Protein AF-A0A2T4G1T4-F1 (afdb_monomer)

Nearest PDB structures (foldseek):
  8x61-assembly1_C  TM=3.024E-01  e=7.474E-01  Escherichia coli K-12
  8xvy-assembly1_A  TM=1.938E-01  e=2.629E+00  Arabidopsis thaliana

Foldseek 3Di:
DDPVVVVVVVVVVVVVVVVVLLVVCCVVCVQLSCCLVCLQVVLVVLLVCLVPDDQDQPFDDDPDPPDDPDDFFRDGPSLVSNLVSQLSNQLSVQLVVLQSVCVPPVVVSLVSSLVSLLVSLLVSLVSVVVDDDGPLALVVLQVSSVVSLVVSLVSNCSNPVVVVLVVLLCVLVVDDDDDDPCSVVVSVVVSVVSSVVSSVSSSVSNQVSCVVPHDPSNHHDDPDPPDD

Secondary structure (DSSP, 8-state):
--HHHHHHHHHHHHHHHHHHHHHHHHHH-HHHHHHHHHHHHHHHHHHHHHHHS-----EE-----TT--S----EEHHHHHHHHHHHHHHHHHHHHHHHHHHTT-HHHHHHHHHHHHHHHHHHHHHHHHHSSS----HHHHHHHHHHHHHHHHHHHIIIIIHHHHHHHHHHHH-------TTHHHHHHHHHHHHHHHHHHHHHHHHHHHHHHHS-GGGS---------

Sequence (228 aa):
MSDAEKSKTQHAGLLQQWKIYSVDEFKRAPIATTAILVGAIGSVLMFIFAGTQPHSESKITSPILNGSANGVGVIEVKNILMVISFFLFSSFLGAGIVRLIAKKYENASIVLSILIASFTNFLTIFFVFLAPPRAVSEQLFHAAHNNVFYTSMLVYLTVCGSAVFKDIGRTMLSEPEDKSSGGGMAFLLVAGLLIAIWGWAVFAAQKRLTETFLPDIAHYIEQAPIKK

Organism: NCBI:txid1869229

Solvent-accessible surface area (backbone atoms only — not comparable to full-atom values): 12613 Å² total; per-residue (Å²): 137,58,74,70,59,56,50,53,54,51,52,52,51,48,54,52,48,53,51,53,56,50,54,55,41,40,74,76,39,44,68,36,48,49,48,32,52,50,40,30,52,52,16,50,52,42,30,50,49,30,69,68,52,69,96,65,87,60,60,55,79,72,83,79,70,90,84,72,95,65,72,76,39,64,36,44,56,49,49,55,43,32,48,54,15,49,41,45,23,49,48,29,50,43,42,48,54,32,52,62,43,32,78,81,35,56,75,61,22,57,58,46,42,37,54,45,51,16,49,46,44,38,50,40,53,49,47,71,69,65,59,70,51,64,56,87,42,52,68,56,35,38,51,48,54,51,51,46,51,56,51,49,51,51,53,40,42,63,52,48,36,61,59,57,51,51,53,53,49,50,66,66,68,66,66,80,85,76,92,66,94,50,59,66,56,53,49,51,51,53,54,51,50,53,50,50,53,50,49,50,53,22,49,55,50,24,49,51,51,30,60,74,76,45,62,77,65,58,31,81,69,82,78,73,79,78,82,123

Mean predicted aligned error: 12.8 Å

pLDDT: mean 72.88, std 14.67, range [36.25, 93.19]

Radius of gyration: 22.08 Å; Cα contacts (8 Å, |Δi|>4): 179; chains: 1; bounding box: 52×68×61 Å

Structure (mmCIF, N/CA/C/O backbone):
data_AF-A0A2T4G1T4-F1
#
_entry.id   AF-A0A2T4G1T4-F1
#
loop_
_atom_site.group_PDB
_atom_site.id
_atom_site.type_symbol
_atom_site.label_atom_id
_atom_site.label_alt_id
_atom_site.label_comp_id
_atom_site.label_asym_id
_atom_site.label_entity_id
_atom_site.label_seq_id
_atom_site.pdbx_PDB_ins_code
_atom_site.Cartn_x
_atom_site.Cartn_y
_atom_site.Cartn_z
_atom_site.occupancy
_atom_site.B_iso_or_equiv
_atom_site.auth_seq_id
_atom_site.auth_comp_id
_atom_site.auth_asym_id
_atom_site.auth_atom_id
_atom_site.pdbx_PDB_model_num
ATOM 1 N N . MET A 1 1 ? -29.185 37.319 1.189 1.00 54.38 1 MET A N 1
ATOM 2 C CA . MET A 1 1 ? -27.935 36.556 1.397 1.00 54.38 1 MET A CA 1
ATOM 3 C C . MET A 1 1 ? -27.669 35.763 0.138 1.00 54.38 1 MET A C 1
ATOM 5 O O . MET A 1 1 ? -28.512 34.949 -0.219 1.00 54.38 1 MET A O 1
ATOM 9 N N . SER A 1 2 ? -26.592 36.083 -0.579 1.00 58.06 2 SER A N 1
ATOM 10 C CA . SER A 1 2 ? -26.282 35.452 -1.867 1.00 58.06 2 SER A CA 1
ATOM 11 C C . SER A 1 2 ? -25.555 34.120 -1.657 1.00 58.06 2 SER A C 1
ATOM 13 O O . SER A 1 2 ? -24.894 33.919 -0.634 1.00 58.06 2 SER A O 1
ATOM 15 N N . ASP A 1 3 ? -25.657 33.205 -2.619 1.00 57.59 3 ASP A N 1
ATOM 16 C CA . ASP A 1 3 ? -25.044 31.870 -2.553 1.00 57.59 3 ASP A CA 1
ATOM 17 C C . ASP A 1 3 ? -23.515 31.899 -2.347 1.00 57.59 3 ASP A C 1
ATOM 19 O O . ASP A 1 3 ? -22.933 30.962 -1.793 1.00 57.59 3 ASP A O 1
ATOM 23 N N . ALA A 1 4 ? -22.856 33.013 -2.683 1.00 57.44 4 ALA A N 1
ATOM 24 C CA . ALA A 1 4 ? -21.428 33.222 -2.437 1.00 57.44 4 ALA A CA 1
ATOM 25 C C . ALA A 1 4 ? -21.081 33.352 -0.938 1.00 57.44 4 ALA A C 1
ATOM 27 O O . ALA A 1 4 ? -19.983 32.987 -0.511 1.00 57.44 4 ALA A O 1
ATOM 28 N N . GLU A 1 5 ? -22.013 33.844 -0.123 1.00 51.31 5 GLU A N 1
ATOM 29 C CA . GLU A 1 5 ? -21.819 34.076 1.311 1.00 51.31 5 GLU A CA 1
ATOM 30 C C . GLU A 1 5 ? -22.036 32.789 2.128 1.00 51.31 5 GLU A C 1
ATOM 32 O O . GLU A 1 5 ? -21.292 32.514 3.075 1.00 51.31 5 GLU A O 1
ATOM 37 N N . LYS A 1 6 ? -22.972 31.933 1.684 1.00 55.22 6 LYS A N 1
ATOM 38 C CA . LYS A 1 6 ? -23.144 30.555 2.185 1.00 55.22 6 LYS A CA 1
ATOM 39 C C . LYS A 1 6 ? -21.952 29.662 1.836 1.00 55.22 6 LYS A C 1
ATOM 41 O O . LYS A 1 6 ? -21.476 28.925 2.692 1.00 55.22 6 LYS A O 1
ATOM 46 N N . SER A 1 7 ? -21.422 29.766 0.615 1.00 56.56 7 SER A N 1
ATOM 47 C CA . SER A 1 7 ? -20.243 28.999 0.188 1.00 56.56 7 SER A CA 1
ATOM 48 C C . SER A 1 7 ? -19.004 29.312 1.040 1.00 56.56 7 SER A C 1
ATOM 50 O O . SER A 1 7 ? -18.349 28.399 1.542 1.00 56.56 7 SER A O 1
ATOM 52 N N . LYS A 1 8 ? -18.721 30.597 1.308 1.00 58.16 8 LYS A N 1
ATOM 53 C CA . LYS A 1 8 ? -17.582 31.006 2.155 1.00 58.16 8 LYS A CA 1
ATOM 54 C C . LYS A 1 8 ? -17.701 30.529 3.604 1.00 58.16 8 LYS A C 1
ATOM 56 O O . LYS A 1 8 ? -16.711 30.069 4.172 1.00 58.16 8 LYS A O 1
ATOM 61 N N . THR A 1 9 ? -18.890 30.610 4.198 1.00 59.91 9 THR A N 1
ATOM 62 C CA . THR A 1 9 ? -19.125 30.138 5.575 1.00 59.91 9 THR A CA 1
ATOM 63 C C . THR A 1 9 ? -19.060 28.613 5.680 1.00 59.91 9 THR A C 1
ATOM 65 O O . THR A 1 9 ? -18.502 28.089 6.643 1.00 59.91 9 THR A O 1
ATOM 68 N N . GLN A 1 10 ? -19.518 27.889 4.657 1.00 58.97 10 GLN A N 1
ATOM 69 C CA . GLN A 1 10 ? -19.425 26.430 4.588 1.00 58.97 10 GLN A CA 1
ATOM 70 C C . GLN A 1 10 ? -17.976 25.944 4.387 1.00 58.97 10 GLN A C 1
ATOM 72 O O . GLN A 1 10 ? -17.550 24.989 5.039 1.00 58.97 10 GLN A O 1
ATOM 77 N N . HIS A 1 11 ? -17.180 26.638 3.565 1.00 58.56 11 HIS A N 1
ATOM 78 C CA . HIS A 1 11 ? -15.753 26.344 3.380 1.00 58.56 11 HIS A CA 1
ATOM 79 C C . HIS A 1 11 ? -14.927 26.606 4.647 1.00 58.56 11 HIS A C 1
ATOM 81 O O . HIS A 1 11 ? -14.058 25.805 4.997 1.00 58.56 11 HIS A O 1
ATOM 87 N N . ALA A 1 12 ? -15.209 27.705 5.354 1.00 62.09 12 ALA A N 1
ATOM 88 C CA . ALA A 1 12 ? -14.559 28.022 6.623 1.00 62.09 12 ALA A CA 1
ATOM 89 C C . ALA A 1 12 ? -14.901 26.985 7.707 1.00 62.09 12 ALA A C 1
ATOM 91 O O . ALA A 1 12 ? -14.003 26.518 8.409 1.00 62.09 12 ALA A O 1
ATOM 92 N N . GLY A 1 13 ? -16.167 26.554 7.783 1.00 64.38 13 GLY A N 1
ATOM 93 C CA . GLY A 1 13 ? -16.609 25.497 8.696 1.00 64.38 13 GLY A CA 1
ATOM 94 C C . GLY A 1 13 ? -15.938 24.149 8.421 1.00 64.38 13 GLY A C 1
ATOM 95 O O . GLY A 1 13 ? -15.503 23.481 9.358 1.00 64.38 13 GLY A O 1
ATOM 96 N N . LEU A 1 14 ? -15.767 23.784 7.144 1.00 61.88 14 LEU A N 1
ATOM 97 C CA . LEU A 1 14 ? -15.021 22.587 6.751 1.00 61.88 14 LEU A CA 1
ATOM 98 C C . LEU A 1 14 ? -13.559 22.677 7.192 1.00 61.88 14 LEU A C 1
ATOM 100 O O . LEU A 1 14 ? -13.084 21.782 7.883 1.00 61.88 14 LEU A O 1
ATOM 104 N N . LEU A 1 15 ? -12.848 23.760 6.870 1.00 65.81 15 LEU A N 1
ATOM 105 C CA . LEU A 1 15 ? -11.440 23.913 7.260 1.00 65.81 15 LEU A CA 1
ATOM 106 C C . LEU A 1 15 ? -11.244 23.848 8.779 1.00 65.81 15 LEU A C 1
ATOM 108 O O . LEU A 1 15 ? -10.281 23.248 9.260 1.00 65.81 15 LEU A O 1
ATOM 112 N N . GLN A 1 16 ? -12.173 24.422 9.540 1.00 62.34 16 GLN A N 1
ATOM 113 C CA . GLN A 1 16 ? -12.133 24.388 10.995 1.00 62.34 16 GLN A CA 1
ATOM 114 C C . GLN A 1 16 ? -12.406 22.975 11.535 1.00 62.34 16 GLN A C 1
ATOM 116 O O . GLN A 1 16 ? -11.680 22.521 12.420 1.00 62.34 16 GLN A O 1
ATOM 121 N N . GLN A 1 17 ? -13.355 22.236 10.945 1.00 64.94 17 GLN A N 1
ATOM 122 C CA . GLN A 1 17 ? -13.566 20.813 11.230 1.00 64.94 17 GLN A CA 1
ATOM 123 C C . GLN A 1 17 ? -12.304 19.995 10.943 1.00 64.94 17 GLN A C 1
ATOM 125 O O . GLN A 1 17 ? -11.826 19.286 11.824 1.00 64.94 17 GLN A O 1
ATOM 130 N N . TRP A 1 18 ? -11.719 20.131 9.751 1.00 65.75 18 TRP A N 1
ATOM 131 C CA . TRP A 1 18 ? -10.497 19.426 9.356 1.00 65.75 18 TRP A CA 1
ATOM 132 C C . TRP A 1 18 ? -9.336 19.705 10.315 1.00 65.75 18 TRP A C 1
ATOM 134 O O . TRP A 1 18 ? -8.608 18.782 10.692 1.00 65.75 18 TRP A O 1
ATOM 144 N N . LYS A 1 19 ? -9.190 20.954 10.772 1.00 62.53 19 LYS A N 1
ATOM 145 C CA . LYS A 1 19 ? -8.156 21.338 11.738 1.00 62.53 19 LYS A CA 1
ATOM 146 C C . LYS A 1 19 ? -8.368 20.667 13.097 1.00 62.53 19 LYS A C 1
ATOM 148 O O . LYS A 1 19 ? -7.416 20.117 13.645 1.00 62.53 19 LYS A O 1
ATOM 153 N N . ILE A 1 20 ? -9.599 20.662 13.614 1.00 63.00 20 ILE A N 1
ATOM 154 C CA . ILE A 1 20 ? -9.938 20.008 14.890 1.00 63.00 20 ILE A CA 1
ATOM 155 C C . ILE A 1 20 ? -9.689 18.495 14.793 1.00 63.00 20 ILE A C 1
ATOM 157 O O . ILE A 1 20 ? -8.991 17.931 15.634 1.00 63.00 20 ILE A O 1
ATOM 161 N N . TYR A 1 21 ? -10.142 17.856 13.710 1.00 61.34 21 TYR A N 1
ATOM 162 C CA . TYR A 1 21 ? -9.925 16.425 13.477 1.00 61.34 21 TYR A CA 1
ATOM 163 C C . TYR A 1 21 ? -8.447 16.040 13.363 1.00 61.34 21 TYR A C 1
ATOM 165 O O . TYR A 1 21 ? -8.067 14.962 13.823 1.00 61.34 21 TYR A O 1
ATOM 173 N N . SER A 1 22 ? -7.617 16.899 12.765 1.00 61.03 22 SER A N 1
ATOM 174 C CA . SER A 1 22 ? -6.178 16.649 12.608 1.00 61.03 22 SER A CA 1
ATOM 175 C C . SER A 1 22 ? -5.432 16.754 13.940 1.00 61.03 22 SER A C 1
ATOM 177 O O . SER A 1 22 ? -4.554 15.943 14.226 1.00 61.03 22 SER A O 1
ATOM 179 N N . VAL A 1 23 ? -5.801 17.724 14.783 1.00 65.88 23 VAL A N 1
ATOM 180 C CA . VAL A 1 23 ? -5.195 17.908 16.112 1.00 65.88 23 VAL A CA 1
ATOM 181 C C . VAL A 1 23 ? -5.574 16.764 17.054 1.00 65.88 23 VAL A C 1
ATOM 183 O O . VAL A 1 23 ? -4.713 16.255 17.775 1.00 65.88 23 VAL A O 1
ATOM 186 N N . ASP A 1 24 ? -6.828 16.313 17.022 1.00 64.06 24 ASP A N 1
ATOM 187 C CA . ASP A 1 24 ? -7.263 15.155 17.810 1.00 64.06 24 ASP A CA 1
ATOM 188 C C . ASP A 1 24 ? -6.617 13.850 17.330 1.00 64.06 24 ASP A C 1
ATOM 190 O O . ASP A 1 24 ? -6.311 12.971 18.140 1.00 64.06 24 ASP A O 1
ATOM 194 N N . GLU A 1 25 ? -6.337 13.733 16.028 1.00 59.78 25 GLU A N 1
ATOM 195 C CA . GLU A 1 25 ? -5.622 12.580 15.479 1.00 59.78 25 GLU A CA 1
ATOM 196 C C . GLU A 1 25 ? -4.161 12.537 15.920 1.00 59.78 25 GLU A C 1
ATOM 198 O O . GLU A 1 25 ? -3.684 11.495 16.376 1.00 59.78 25 GLU A O 1
ATOM 203 N N . PHE A 1 26 ? -3.480 13.682 15.888 1.00 63.69 26 PHE A N 1
ATOM 204 C CA . PHE A 1 26 ? -2.106 13.791 16.364 1.00 63.69 26 PHE A CA 1
ATOM 205 C C . PHE A 1 26 ? -1.977 13.407 17.845 1.00 63.69 26 PHE A C 1
ATOM 207 O O . PHE A 1 26 ? -1.015 12.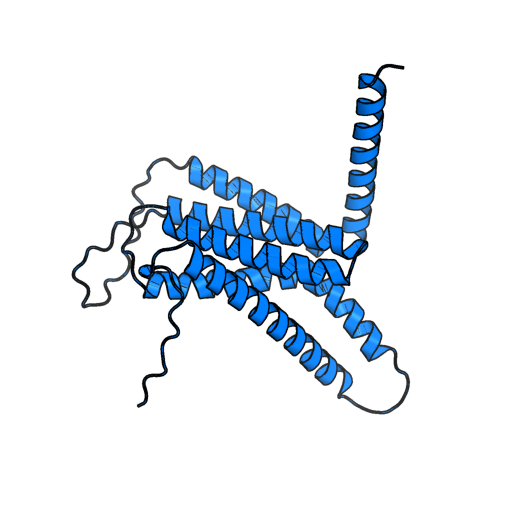751 18.234 1.00 63.69 26 PHE A O 1
ATOM 214 N N . LYS A 1 27 ? -2.967 13.752 18.678 1.00 66.69 27 LYS A N 1
ATOM 215 C CA . LYS A 1 27 ? -2.972 13.387 20.104 1.00 66.69 27 LYS A CA 1
ATOM 216 C C . LYS A 1 27 ? -3.204 11.894 20.346 1.00 66.69 27 LYS A C 1
ATOM 218 O O . LYS A 1 27 ? -2.639 11.341 21.286 1.00 66.69 27 LYS A O 1
ATOM 223 N N . ARG A 1 28 ? -4.040 11.234 19.537 1.00 62.97 28 ARG A N 1
ATOM 224 C CA . ARG A 1 28 ? -4.376 9.807 19.714 1.00 62.97 28 ARG A CA 1
ATOM 225 C C . ARG A 1 28 ? -3.361 8.860 19.087 1.00 62.97 28 ARG A C 1
ATOM 227 O O . ARG A 1 28 ? -3.114 7.791 19.641 1.00 62.97 28 ARG A O 1
ATOM 234 N N . ALA A 1 29 ? -2.814 9.224 17.933 1.00 64.31 29 ALA A N 1
ATOM 235 C CA . ALA A 1 29 ? -1.881 8.397 17.183 1.00 64.31 29 ALA A CA 1
ATOM 236 C C . ALA A 1 29 ? -0.787 9.260 16.544 1.00 64.31 29 ALA A C 1
ATOM 238 O O . ALA A 1 29 ? -0.723 9.391 15.313 1.00 64.31 29 ALA A O 1
ATOM 239 N N . PRO A 1 30 ? 0.094 9.841 17.378 1.00 62.00 30 PRO A N 1
ATOM 240 C CA . PRO A 1 30 ? 1.131 10.754 16.916 1.00 62.00 30 PRO A CA 1
ATOM 241 C C . PRO A 1 30 ? 2.038 10.082 15.890 1.00 62.00 30 PRO A C 1
ATOM 243 O O . PRO A 1 30 ? 2.301 10.673 14.855 1.00 62.00 30 PRO A O 1
ATOM 246 N N . ILE A 1 31 ? 2.420 8.820 16.120 1.00 69.56 31 ILE A N 1
ATOM 247 C CA . ILE A 1 31 ? 3.342 8.064 15.258 1.00 69.56 31 ILE A CA 1
ATOM 248 C C . ILE A 1 31 ? 2.756 7.829 13.861 1.00 69.56 31 ILE A C 1
ATOM 250 O O . ILE A 1 31 ? 3.437 8.040 12.866 1.00 69.56 31 ILE A O 1
ATOM 254 N N . ALA A 1 32 ? 1.491 7.416 13.763 1.00 68.06 32 ALA A N 1
ATOM 255 C CA . ALA A 1 32 ? 0.860 7.183 12.464 1.00 68.06 32 ALA A CA 1
ATOM 256 C C . ALA A 1 32 ? 0.650 8.502 11.705 1.00 68.06 32 ALA A C 1
ATOM 258 O O . ALA A 1 32 ? 0.877 8.570 10.502 1.00 68.06 32 ALA A O 1
ATOM 259 N N . THR A 1 33 ? 0.269 9.565 12.417 1.00 71.00 33 THR A N 1
ATOM 260 C CA . THR A 1 33 ? 0.048 10.893 11.828 1.00 71.00 33 THR A CA 1
ATOM 261 C C . THR A 1 33 ? 1.353 11.508 11.329 1.00 71.00 33 THR A C 1
ATOM 263 O O . THR A 1 33 ? 1.397 12.038 10.220 1.00 71.00 33 THR A O 1
ATOM 266 N N . THR A 1 34 ? 2.436 11.408 12.108 1.00 71.62 34 THR A N 1
ATOM 267 C CA . THR A 1 34 ? 3.763 11.859 11.675 1.00 71.62 34 THR A CA 1
ATOM 268 C C . THR A 1 34 ? 4.310 10.988 10.557 1.00 71.62 34 THR A C 1
ATOM 270 O O . THR A 1 34 ? 4.868 11.542 9.620 1.00 71.62 34 THR A O 1
ATOM 273 N N . ALA A 1 35 ? 4.105 9.668 10.584 1.00 73.50 35 ALA A N 1
ATOM 274 C CA . ALA A 1 35 ? 4.513 8.780 9.496 1.00 73.50 35 ALA A CA 1
ATOM 275 C C . ALA A 1 35 ? 3.797 9.114 8.179 1.00 73.50 35 ALA A C 1
ATOM 277 O O . ALA A 1 35 ? 4.457 9.211 7.150 1.00 73.50 35 ALA A O 1
ATOM 278 N N . ILE A 1 36 ? 2.481 9.370 8.206 1.00 78.06 36 ILE A N 1
ATOM 279 C CA . ILE A 1 36 ? 1.736 9.837 7.025 1.00 78.06 36 ILE A CA 1
ATOM 280 C C . ILE A 1 36 ? 2.289 11.181 6.547 1.00 78.06 36 ILE A C 1
ATOM 282 O O . ILE A 1 36 ? 2.551 11.340 5.361 1.00 78.06 36 ILE A O 1
ATOM 286 N N . LEU A 1 37 ? 2.476 12.147 7.452 1.00 77.81 37 LEU A N 1
ATOM 287 C CA . LEU A 1 37 ? 2.911 13.496 7.088 1.00 77.81 37 LEU A CA 1
ATOM 288 C C . LEU A 1 37 ? 4.335 13.503 6.517 1.00 77.81 37 LEU A C 1
ATOM 290 O O . LEU A 1 37 ? 4.565 14.041 5.438 1.00 77.81 37 LEU A O 1
ATOM 294 N N . VAL A 1 38 ? 5.285 12.886 7.222 1.00 76.94 38 VAL A N 1
ATOM 295 C CA . VAL A 1 38 ? 6.690 12.778 6.806 1.00 76.94 38 VAL A CA 1
ATOM 296 C C . VAL A 1 38 ? 6.807 11.920 5.552 1.00 76.94 38 VAL A C 1
ATOM 298 O O . VAL A 1 38 ? 7.520 12.302 4.629 1.00 76.94 38 VAL A O 1
ATOM 301 N N . GLY A 1 39 ? 6.077 10.805 5.482 1.00 73.44 39 GLY A N 1
ATOM 302 C CA . GLY A 1 39 ? 6.029 9.936 4.311 1.00 73.44 39 GLY A CA 1
ATOM 303 C C . GLY A 1 39 ? 5.489 10.662 3.083 1.00 73.44 39 GLY A C 1
ATOM 304 O O . GLY A 1 39 ? 6.131 10.645 2.037 1.00 73.44 39 GLY A O 1
ATOM 305 N N . ALA A 1 40 ? 4.367 11.373 3.207 1.00 76.00 40 ALA A N 1
ATOM 306 C C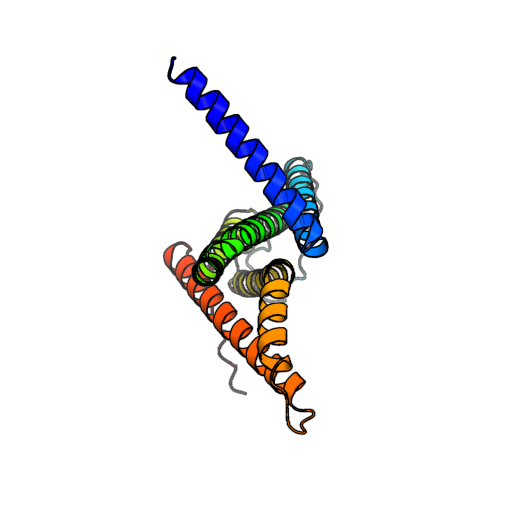A . ALA A 1 40 ? 3.779 12.138 2.111 1.00 76.00 40 ALA A CA 1
ATOM 307 C C . ALA A 1 40 ? 4.687 13.293 1.665 1.00 76.00 40 ALA A C 1
ATOM 309 O O . ALA A 1 40 ? 4.975 13.406 0.476 1.00 76.00 40 ALA A O 1
ATOM 310 N N . ILE A 1 41 ? 5.189 14.114 2.596 1.00 77.00 41 ILE A N 1
ATOM 311 C CA . ILE A 1 41 ? 6.084 15.238 2.274 1.00 77.00 41 ILE A CA 1
ATOM 312 C C . ILE A 1 41 ? 7.387 14.728 1.655 1.00 77.00 41 ILE A C 1
ATOM 314 O O . ILE A 1 41 ? 7.792 15.213 0.602 1.00 77.00 41 ILE A O 1
ATOM 318 N N . GLY A 1 42 ? 8.024 13.730 2.272 1.00 74.56 42 GLY A N 1
ATOM 319 C CA . GLY A 1 42 ? 9.262 13.136 1.772 1.00 74.56 42 GLY A CA 1
ATOM 320 C C . GLY A 1 42 ? 9.089 12.553 0.372 1.00 74.56 42 GLY A C 1
ATOM 321 O O . GLY A 1 42 ? 9.935 12.768 -0.491 1.00 74.56 42 GLY A O 1
ATOM 322 N N . SER A 1 43 ? 7.955 11.903 0.112 1.00 74.50 43 SER A N 1
ATOM 323 C CA . SER A 1 43 ? 7.646 11.345 -1.206 1.00 74.50 43 SER A CA 1
ATOM 324 C C . SER A 1 43 ? 7.372 12.424 -2.254 1.00 74.50 43 SER A C 1
ATOM 326 O O . SER A 1 43 ? 7.822 12.290 -3.385 1.00 74.50 43 SER A O 1
ATOM 328 N N . VAL A 1 44 ? 6.701 13.524 -1.894 1.00 76.12 44 VAL A N 1
ATOM 329 C CA . VAL A 1 44 ? 6.512 14.675 -2.796 1.00 76.12 44 VAL A CA 1
ATOM 330 C C . VAL A 1 44 ? 7.849 15.329 -3.127 1.00 76.12 44 VAL A C 1
ATOM 332 O O . VAL A 1 44 ? 8.124 15.601 -4.292 1.00 76.12 44 VAL A O 1
ATOM 335 N N . LEU A 1 45 ? 8.705 15.546 -2.127 1.00 76.25 45 LEU A N 1
ATOM 336 C CA . LEU A 1 45 ? 10.036 16.114 -2.337 1.00 76.25 45 LEU A CA 1
ATOM 337 C C . LEU A 1 45 ? 10.894 15.209 -3.224 1.00 76.25 45 LEU A C 1
ATOM 339 O O . LEU A 1 45 ? 11.528 15.705 -4.150 1.00 76.25 45 LEU A O 1
ATOM 343 N N . MET A 1 46 ? 10.866 13.893 -2.996 1.00 73.19 46 MET A N 1
ATOM 344 C CA . MET A 1 46 ? 11.578 12.924 -3.832 1.00 73.19 46 MET A CA 1
ATOM 345 C C . MET A 1 46 ? 11.004 12.847 -5.248 1.00 73.19 46 MET A C 1
ATOM 347 O O . MET A 1 46 ? 11.769 12.745 -6.201 1.00 73.19 46 MET A O 1
ATOM 351 N N . PHE A 1 47 ? 9.687 12.980 -5.414 1.00 74.31 47 PHE A N 1
ATOM 352 C CA . PHE A 1 47 ? 9.053 13.034 -6.729 1.00 74.31 47 PHE A CA 1
ATOM 353 C C . PHE A 1 47 ? 9.459 14.297 -7.500 1.00 74.31 47 PHE A C 1
ATOM 355 O O . PHE A 1 47 ? 9.816 14.215 -8.673 1.00 74.31 47 PHE A O 1
ATOM 362 N N . ILE A 1 48 ? 9.465 15.459 -6.837 1.00 74.94 48 ILE A N 1
ATOM 363 C CA . ILE A 1 48 ? 9.925 16.724 -7.428 1.00 74.94 48 ILE A CA 1
ATOM 364 C C . ILE A 1 48 ? 11.410 16.631 -7.775 1.00 74.94 48 ILE A C 1
ATOM 366 O O . ILE A 1 48 ? 11.790 16.990 -8.884 1.00 74.94 48 ILE A O 1
ATOM 370 N N . PHE A 1 49 ? 12.239 16.120 -6.864 1.00 73.94 49 PHE A N 1
ATOM 371 C CA . PHE A 1 49 ? 13.673 15.948 -7.086 1.00 73.94 49 PHE A CA 1
ATOM 372 C C . PHE A 1 49 ? 13.960 14.985 -8.242 1.00 73.94 49 PHE A C 1
ATOM 374 O O . PHE A 1 49 ? 14.772 15.290 -9.111 1.00 73.94 49 PHE A O 1
ATOM 381 N N . ALA A 1 50 ? 13.241 13.861 -8.312 1.00 67.25 50 ALA A N 1
ATOM 382 C CA . ALA A 1 50 ? 13.307 12.948 -9.445 1.00 67.25 50 ALA A CA 1
ATOM 383 C C . ALA A 1 50 ? 12.889 13.658 -10.740 1.00 67.25 50 ALA A C 1
ATOM 385 O O . ALA A 1 50 ? 13.582 13.556 -11.742 1.00 67.25 50 ALA A O 1
ATOM 386 N N . GLY A 1 51 ? 11.803 14.436 -10.735 1.00 67.62 51 GLY A N 1
ATOM 387 C CA . GLY A 1 51 ? 11.335 15.168 -11.913 1.00 67.62 51 GLY A CA 1
ATOM 388 C C . GLY A 1 51 ? 12.326 16.221 -12.426 1.00 67.62 51 GLY A C 1
ATOM 389 O O . GLY A 1 51 ? 12.534 16.326 -13.638 1.00 67.62 51 GLY A O 1
ATOM 390 N N . THR A 1 52 ? 12.965 16.963 -11.516 1.00 73.00 52 THR A N 1
ATOM 391 C CA . THR A 1 52 ? 13.863 18.087 -11.834 1.00 73.00 52 THR A CA 1
ATOM 392 C C . THR A 1 52 ? 15.321 17.689 -12.022 1.00 73.00 52 THR A C 1
ATOM 394 O O . THR A 1 52 ? 16.103 18.518 -12.491 1.00 73.00 52 THR A O 1
ATOM 397 N N . GLN A 1 53 ? 15.703 16.441 -11.718 1.00 65.62 53 GLN A N 1
ATOM 398 C CA . GLN A 1 53 ? 17.053 15.969 -12.002 1.00 65.62 53 GLN A CA 1
ATOM 399 C C . GLN A 1 53 ? 17.352 16.127 -13.505 1.00 65.62 53 GLN A C 1
ATOM 401 O O . GLN A 1 53 ? 16.592 15.598 -14.338 1.00 65.62 53 GLN A O 1
ATOM 406 N N . PRO A 1 54 ? 18.438 16.845 -13.872 1.00 60.09 54 PRO A N 1
ATOM 407 C CA . PRO A 1 54 ? 18.917 16.861 -15.249 1.00 60.09 54 PRO A CA 1
ATOM 408 C C . PRO A 1 54 ? 19.194 15.419 -15.679 1.00 60.09 54 PRO A C 1
ATOM 410 O O . PRO A 1 54 ? 19.441 14.577 -14.815 1.00 60.09 54 PRO A O 1
ATOM 413 N N . HIS A 1 55 ? 19.116 15.123 -16.982 1.00 56.38 55 HIS A N 1
ATOM 414 C CA . HIS A 1 55 ? 19.426 13.798 -17.536 1.00 56.38 55 HIS A CA 1
ATOM 415 C C . HIS A 1 55 ? 20.865 13.430 -17.161 1.00 56.38 55 HIS A C 1
ATOM 417 O O . HIS A 1 55 ? 21.818 13.762 -17.857 1.00 56.38 55 HIS A O 1
ATOM 423 N N . SER A 1 56 ? 21.028 12.846 -15.981 1.00 46.03 56 SER A N 1
ATOM 424 C CA . SER A 1 56 ? 22.310 12.468 -15.434 1.00 46.03 56 SER A CA 1
ATOM 425 C C . SER A 1 56 ? 22.522 11.039 -15.877 1.00 46.03 56 SER A C 1
ATOM 427 O O . SER A 1 56 ? 21.699 10.169 -15.599 1.00 46.03 56 SER A O 1
ATOM 429 N N . GLU A 1 57 ? 23.605 10.815 -16.611 1.00 47.91 57 GLU A N 1
ATOM 430 C CA . GLU A 1 57 ? 24.005 9.519 -17.148 1.00 47.91 57 GLU A CA 1
ATOM 431 C C . GLU A 1 57 ? 24.465 8.541 -16.047 1.00 47.91 57 GLU A C 1
ATOM 433 O O . GLU A 1 57 ? 25.446 7.819 -16.211 1.00 47.91 57 GLU A O 1
ATOM 438 N N . SER A 1 58 ? 23.783 8.485 -14.899 1.00 49.16 58 SER A N 1
ATOM 439 C CA . SER A 1 58 ? 23.988 7.444 -13.894 1.00 49.16 58 SER A CA 1
ATOM 440 C C . SER A 1 58 ? 23.315 6.159 -14.374 1.00 49.16 58 SER A C 1
ATOM 442 O O . SER A 1 58 ? 22.252 5.742 -13.921 1.00 49.16 58 SER A O 1
ATOM 444 N N . LYS A 1 59 ? 23.936 5.543 -15.377 1.00 51.19 59 LYS A N 1
ATOM 445 C CA . LYS A 1 59 ? 23.514 4.267 -15.948 1.00 51.19 59 LYS A CA 1
ATOM 446 C C . LYS A 1 59 ? 23.781 3.180 -14.910 1.00 51.19 59 LYS A C 1
ATOM 448 O O . LYS A 1 59 ? 24.937 2.871 -14.634 1.00 51.19 59 LYS A O 1
ATOM 453 N N . ILE A 1 60 ? 22.734 2.593 -14.328 1.00 53.84 60 ILE A N 1
ATOM 454 C CA . ILE A 1 60 ? 22.903 1.352 -13.566 1.00 53.84 60 ILE A CA 1
ATOM 455 C C . ILE A 1 60 ? 23.001 0.219 -14.585 1.00 53.84 60 ILE A C 1
ATOM 457 O O . ILE A 1 60 ? 22.009 -0.169 -15.202 1.00 53.84 60 ILE A O 1
ATOM 461 N N . THR A 1 61 ? 24.205 -0.316 -14.769 1.00 47.97 61 THR A N 1
ATOM 462 C CA . THR A 1 61 ? 24.417 -1.550 -15.527 1.00 47.97 61 THR A CA 1
ATOM 463 C C . THR A 1 61 ? 23.921 -2.711 -14.666 1.00 47.97 61 THR A C 1
ATOM 465 O O . THR A 1 61 ? 24.582 -3.093 -13.700 1.00 47.97 61 THR A O 1
ATOM 468 N N . SER A 1 62 ? 22.738 -3.259 -14.953 1.00 48.19 62 SER A N 1
ATOM 469 C CA . SER A 1 62 ? 22.296 -4.478 -14.267 1.00 48.19 62 SER A CA 1
ATOM 470 C C . SER A 1 62 ? 23.229 -5.637 -14.647 1.00 48.19 62 SER A C 1
ATOM 472 O O . SER A 1 62 ? 23.553 -5.761 -15.834 1.00 48.19 62 SER A O 1
ATOM 474 N N . PRO A 1 63 ? 23.656 -6.492 -13.700 1.00 46.66 63 PRO A N 1
ATOM 475 C CA . PRO A 1 63 ? 24.502 -7.633 -14.019 1.00 46.66 63 PRO A CA 1
ATOM 476 C C . PRO A 1 63 ? 23.789 -8.528 -15.035 1.00 46.66 63 PRO A C 1
ATOM 478 O O . PRO A 1 63 ? 22.648 -8.943 -14.835 1.00 46.66 63 PRO A O 1
ATOM 481 N N . ILE A 1 64 ? 24.471 -8.781 -16.149 1.00 44.34 64 ILE A N 1
ATOM 482 C CA . ILE A 1 64 ? 24.027 -9.677 -17.212 1.00 44.34 64 ILE A CA 1
ATOM 483 C C . ILE A 1 64 ? 23.931 -11.078 -16.597 1.00 44.34 64 ILE A C 1
ATOM 485 O O . ILE A 1 64 ? 24.950 -11.722 -16.356 1.00 44.34 64 ILE A O 1
ATOM 489 N N . LEU A 1 65 ? 22.715 -11.564 -16.326 1.00 43.12 65 LEU A N 1
ATOM 490 C CA . LEU A 1 65 ? 22.507 -13.004 -16.210 1.00 43.12 65 LEU A CA 1
ATOM 491 C C . LEU A 1 65 ? 22.713 -13.585 -17.613 1.00 43.12 65 LEU A C 1
ATOM 493 O O . LEU A 1 65 ? 21.942 -13.301 -18.529 1.00 43.12 65 LEU A O 1
ATOM 497 N N . ASN A 1 66 ? 23.799 -14.343 -17.775 1.00 41.91 66 ASN A N 1
ATOM 498 C CA . ASN A 1 66 ? 24.183 -15.030 -19.007 1.00 41.91 66 ASN A CA 1
ATOM 499 C C . ASN A 1 66 ? 22.970 -15.704 -19.677 1.00 41.91 66 ASN A C 1
ATOM 501 O O . ASN A 1 66 ? 22.459 -16.691 -19.152 1.00 41.91 66 ASN A O 1
ATOM 505 N N . GLY A 1 67 ? 22.537 -15.196 -20.839 1.00 42.00 67 GLY A N 1
ATOM 506 C CA . GLY A 1 67 ? 21.644 -15.939 -21.739 1.00 42.00 67 GLY A CA 1
ATOM 507 C C . GLY A 1 67 ? 20.519 -15.181 -22.453 1.00 42.00 67 GLY A C 1
ATOM 508 O O . GLY A 1 67 ? 19.908 -15.776 -23.332 1.00 42.00 67 GLY A O 1
ATOM 509 N N . SER A 1 68 ? 20.233 -13.907 -22.154 1.00 36.25 68 SER A N 1
ATOM 510 C CA . SER A 1 68 ? 19.180 -13.162 -22.875 1.00 36.25 68 SER A CA 1
ATOM 511 C C . SER A 1 68 ? 19.768 -12.090 -23.793 1.00 36.25 68 SER A C 1
ATOM 513 O O . SER A 1 68 ? 20.215 -11.036 -23.348 1.00 36.25 68 SER A O 1
ATOM 515 N N . ALA A 1 69 ? 19.780 -12.382 -25.094 1.00 40.66 69 ALA A N 1
ATOM 516 C CA . ALA A 1 69 ? 20.316 -11.541 -26.163 1.00 40.66 69 ALA A CA 1
ATOM 517 C C . ALA A 1 69 ? 19.335 -10.454 -26.654 1.00 40.66 69 ALA A C 1
ATOM 519 O O . ALA A 1 69 ? 19.349 -10.113 -27.830 1.00 40.66 69 ALA A O 1
ATOM 520 N N . ASN A 1 70 ? 18.505 -9.888 -25.772 1.00 39.78 70 ASN A N 1
ATOM 521 C CA . ASN A 1 70 ? 17.693 -8.707 -26.077 1.00 39.78 70 ASN A CA 1
ATOM 522 C C . ASN A 1 70 ? 18.000 -7.613 -25.051 1.00 39.78 70 ASN A C 1
ATOM 524 O O . ASN A 1 70 ? 17.769 -7.777 -23.855 1.00 39.78 70 ASN A O 1
ATOM 528 N N . GLY A 1 71 ? 18.603 -6.532 -25.549 1.00 40.56 71 GLY A N 1
ATOM 529 C CA . GLY A 1 71 ? 19.338 -5.522 -24.795 1.00 40.56 71 GLY A CA 1
ATOM 530 C C . GLY A 1 71 ? 18.671 -5.043 -23.509 1.00 40.56 71 GLY A C 1
ATOM 531 O O . GLY A 1 71 ? 17.558 -4.520 -23.505 1.00 40.56 71 GLY A O 1
ATOM 532 N N . VAL A 1 72 ? 19.425 -5.152 -22.418 1.00 49.53 72 VAL A N 1
ATOM 533 C CA . VAL A 1 72 ? 19.191 -4.402 -21.188 1.00 49.53 72 VAL A CA 1
ATOM 534 C C . VAL A 1 72 ? 19.321 -2.919 -21.524 1.00 49.53 72 VAL A C 1
ATOM 536 O O . VAL A 1 72 ? 20.425 -2.386 -21.638 1.00 49.53 72 VAL A O 1
ATOM 539 N N . GLY A 1 73 ? 18.183 -2.259 -21.739 1.00 52.25 73 GLY A N 1
ATOM 540 C CA . GLY A 1 73 ? 18.123 -0.807 -21.830 1.00 52.25 73 GLY A CA 1
ATOM 541 C C . GLY A 1 73 ? 18.755 -0.185 -20.585 1.00 52.25 73 GLY A C 1
ATOM 542 O O . GLY A 1 73 ? 18.591 -0.689 -19.476 1.00 52.25 73 GLY A O 1
ATOM 543 N N . VAL A 1 74 ? 19.506 0.892 -20.785 1.00 55.78 74 VAL A N 1
ATOM 544 C CA . VAL A 1 74 ? 20.124 1.682 -19.718 1.00 55.78 74 VAL A CA 1
ATOM 545 C C . VAL A 1 74 ? 19.048 2.139 -18.733 1.00 55.78 74 VAL A C 1
ATOM 547 O O . VAL A 1 74 ? 18.288 3.050 -19.038 1.00 55.78 74 VAL A O 1
ATOM 550 N N . ILE A 1 75 ? 18.968 1.524 -17.554 1.00 60.44 75 ILE A N 1
ATOM 551 C CA . ILE A 1 75 ? 17.957 1.916 -16.572 1.00 60.44 75 ILE A CA 1
ATOM 552 C C . ILE A 1 75 ? 18.377 3.254 -15.956 1.00 60.44 75 ILE A C 1
ATOM 554 O O . ILE A 1 75 ? 19.422 3.353 -15.307 1.00 60.44 75 ILE A O 1
ATOM 558 N N . GLU A 1 76 ? 17.562 4.286 -16.163 1.00 67.19 76 GLU A N 1
ATOM 559 C CA . GLU A 1 76 ? 17.780 5.605 -15.576 1.00 67.19 76 GLU A CA 1
ATOM 560 C C . GLU A 1 76 ? 17.317 5.618 -14.112 1.00 67.19 76 GLU A C 1
ATOM 562 O O . GLU A 1 76 ? 16.142 5.388 -13.810 1.00 67.19 76 GLU A O 1
ATOM 567 N N . VAL A 1 77 ? 18.229 5.950 -13.191 1.00 70.75 77 VAL A N 1
ATOM 568 C CA . VAL A 1 77 ? 17.947 6.072 -11.744 1.00 70.75 77 VAL A CA 1
ATOM 569 C C . VAL A 1 77 ? 16.777 7.016 -11.470 1.00 70.75 77 VAL A C 1
ATOM 571 O O . VAL A 1 77 ? 15.960 6.759 -10.586 1.00 70.75 77 VAL A O 1
ATOM 574 N N . LYS A 1 78 ? 16.664 8.077 -12.273 1.00 71.94 78 LYS A N 1
ATOM 575 C CA . LYS A 1 78 ? 15.580 9.059 -12.233 1.00 71.94 78 LYS A CA 1
ATOM 576 C C . LYS A 1 78 ? 14.197 8.405 -12.292 1.00 71.94 78 LYS A C 1
ATOM 578 O O . LYS A 1 78 ? 13.315 8.737 -11.502 1.00 71.94 78 LYS A O 1
ATOM 583 N N . ASN A 1 79 ? 14.024 7.444 -13.194 1.00 74.62 79 ASN A N 1
ATOM 584 C CA . ASN A 1 79 ? 12.737 6.802 -13.440 1.00 74.62 79 ASN A CA 1
ATOM 585 C C . ASN A 1 79 ? 12.388 5.814 -12.321 1.00 74.62 79 ASN A C 1
ATOM 587 O O . ASN A 1 79 ? 11.238 5.760 -11.887 1.00 74.62 79 ASN A O 1
ATOM 591 N N . ILE A 1 80 ? 13.390 5.119 -11.769 1.00 76.81 80 ILE A N 1
ATOM 592 C CA . ILE A 1 80 ? 13.220 4.293 -10.564 1.00 76.81 80 ILE A CA 1
ATOM 593 C C . ILE A 1 80 ? 12.781 5.165 -9.382 1.00 76.81 80 ILE A C 1
ATOM 595 O O . ILE A 1 80 ? 11.802 4.850 -8.703 1.00 76.81 80 ILE A O 1
ATOM 599 N N . LEU A 1 81 ? 13.478 6.280 -9.143 1.00 79.44 81 LEU A N 1
ATOM 600 C CA . LEU A 1 81 ? 13.180 7.173 -8.026 1.00 79.44 81 LEU A CA 1
ATOM 601 C C . LEU A 1 81 ? 11.782 7.786 -8.157 1.00 79.44 81 LEU A C 1
ATOM 603 O O . LEU A 1 81 ? 11.065 7.888 -7.163 1.00 79.44 81 LEU A O 1
ATOM 607 N N . MET A 1 82 ? 11.361 8.130 -9.377 1.00 80.75 82 MET A N 1
ATOM 608 C CA . MET A 1 82 ? 10.016 8.633 -9.658 1.00 80.75 82 MET A CA 1
ATOM 609 C C . MET A 1 82 ? 8.934 7.607 -9.297 1.00 80.75 82 MET A C 1
ATOM 611 O O . MET A 1 82 ? 7.978 7.955 -8.604 1.00 80.75 82 MET A O 1
ATOM 615 N N . VAL A 1 83 ? 9.105 6.343 -9.702 1.00 84.06 83 VAL A N 1
ATOM 616 C CA . VAL A 1 83 ? 8.172 5.252 -9.373 1.00 84.06 83 VAL A CA 1
ATOM 617 C C . VAL A 1 83 ? 8.099 5.026 -7.864 1.00 84.06 83 VAL A C 1
ATOM 619 O O . VAL A 1 83 ? 7.003 4.960 -7.310 1.00 84.06 83 VAL A O 1
ATOM 622 N N . ILE A 1 84 ? 9.248 4.940 -7.185 1.00 84.62 84 ILE A N 1
ATOM 623 C CA . ILE A 1 84 ? 9.300 4.732 -5.729 1.00 84.62 84 ILE A CA 1
ATOM 624 C C . ILE A 1 84 ? 8.604 5.886 -5.002 1.00 84.62 84 ILE A C 1
ATOM 626 O O . ILE A 1 84 ? 7.797 5.661 -4.102 1.00 84.62 84 ILE A O 1
ATOM 630 N N . SER A 1 85 ? 8.881 7.122 -5.415 1.00 84.44 85 SER A N 1
ATOM 631 C CA . SER A 1 85 ? 8.286 8.317 -4.813 1.00 84.44 85 SER A CA 1
ATOM 632 C C . SER A 1 85 ? 6.774 8.353 -5.013 1.00 84.44 85 SER A C 1
ATOM 634 O O . SER A 1 85 ? 6.031 8.618 -4.071 1.00 84.44 85 SER A O 1
ATOM 636 N N . PHE A 1 86 ? 6.303 8.028 -6.219 1.00 86.12 86 PHE A N 1
ATOM 637 C CA . PHE A 1 86 ? 4.877 7.914 -6.506 1.00 86.12 86 PHE A CA 1
ATOM 638 C C . PHE A 1 86 ? 4.207 6.846 -5.632 1.00 86.12 86 PHE A C 1
ATOM 640 O O . PHE A 1 86 ? 3.168 7.110 -5.023 1.00 86.12 86 PHE A O 1
ATOM 647 N N . PHE A 1 87 ? 4.812 5.661 -5.530 1.00 89.31 87 PHE A N 1
ATOM 648 C CA . PHE A 1 87 ? 4.292 4.557 -4.729 1.00 89.31 87 PHE A CA 1
ATOM 649 C C . PHE A 1 87 ? 4.184 4.921 -3.245 1.00 89.31 87 PHE A C 1
ATOM 651 O O . PHE A 1 87 ? 3.137 4.711 -2.630 1.00 89.31 87 PHE A O 1
ATOM 658 N N . LEU A 1 88 ? 5.238 5.500 -2.665 1.00 87.62 88 LEU A N 1
ATOM 659 C CA . LEU A 1 88 ? 5.230 5.901 -1.260 1.00 87.62 88 LEU A CA 1
ATOM 660 C C . LEU A 1 88 ? 4.195 7.003 -1.012 1.00 87.62 88 LEU A C 1
ATOM 662 O O . LEU A 1 88 ? 3.386 6.877 -0.093 1.00 87.62 88 LEU A O 1
ATOM 666 N N . PHE A 1 89 ? 4.150 8.031 -1.865 1.00 86.38 89 PHE A N 1
ATOM 667 C CA . PHE A 1 89 ? 3.174 9.115 -1.751 1.00 86.38 89 PHE A CA 1
ATOM 668 C C . PHE A 1 89 ? 1.736 8.588 -1.773 1.00 86.38 89 PHE A C 1
ATOM 670 O O . PHE A 1 89 ? 0.956 8.856 -0.860 1.00 86.38 89 PHE A O 1
ATOM 677 N N . SER A 1 90 ? 1.394 7.812 -2.802 1.00 87.44 90 SER A N 1
ATOM 678 C CA . SER A 1 90 ? 0.046 7.270 -2.989 1.00 87.44 90 SER A CA 1
ATOM 679 C C . SER A 1 90 ? -0.339 6.271 -1.894 1.00 87.44 90 SER A C 1
ATOM 681 O O . SER A 1 90 ? -1.491 6.264 -1.458 1.00 87.44 90 SER A O 1
ATOM 683 N N . SER A 1 91 ? 0.610 5.481 -1.386 1.00 89.12 91 SER A N 1
ATOM 684 C CA . SER A 1 91 ? 0.373 4.543 -0.283 1.00 89.12 91 SER A CA 1
ATOM 685 C C . SER A 1 91 ? 0.118 5.263 1.040 1.00 89.12 91 SER A C 1
ATOM 687 O O . SER A 1 91 ? -0.857 4.950 1.721 1.00 89.12 91 SER A O 1
ATOM 689 N N . PHE A 1 92 ? 0.935 6.263 1.396 1.00 86.31 92 PHE A N 1
ATOM 690 C CA . PHE A 1 92 ? 0.722 7.056 2.613 1.00 86.31 92 PHE A CA 1
ATOM 691 C C . PHE A 1 92 ? -0.555 7.895 2.540 1.00 86.31 92 PHE A C 1
ATOM 693 O O . PHE A 1 92 ? -1.287 7.979 3.528 1.00 86.31 92 PHE A O 1
ATOM 700 N N . LEU A 1 93 ? -0.857 8.476 1.375 1.00 86.31 93 LEU A N 1
ATOM 701 C CA . LEU A 1 93 ? -2.098 9.213 1.155 1.00 86.31 93 LEU A CA 1
ATOM 702 C C . LEU A 1 93 ? -3.316 8.290 1.293 1.00 86.31 93 LEU A C 1
ATOM 704 O O . LEU A 1 93 ? -4.256 8.615 2.018 1.00 86.31 93 LEU A O 1
ATOM 708 N N . GLY A 1 94 ? -3.277 7.122 0.648 1.00 86.56 94 GLY A N 1
ATOM 709 C CA . GLY A 1 94 ? -4.332 6.116 0.726 1.00 86.56 94 GLY A CA 1
ATOM 710 C C . GLY A 1 94 ? -4.565 5.619 2.152 1.00 86.56 94 GLY A C 1
ATOM 711 O O . GLY A 1 94 ? -5.695 5.650 2.641 1.00 86.56 94 GLY A O 1
ATOM 712 N N . ALA A 1 95 ? -3.494 5.265 2.863 1.00 86.19 95 ALA A N 1
ATOM 713 C CA . ALA A 1 95 ? -3.563 4.860 4.263 1.00 86.19 95 ALA A CA 1
ATOM 714 C C . ALA A 1 95 ? -4.114 5.982 5.164 1.00 86.19 95 ALA A C 1
ATOM 716 O O . ALA A 1 95 ? -4.920 5.722 6.059 1.00 86.19 95 ALA A O 1
ATOM 717 N N . GLY A 1 96 ? -3.751 7.242 4.897 1.00 82.38 96 GLY A N 1
ATOM 718 C CA . GLY A 1 96 ? -4.314 8.408 5.578 1.00 82.38 96 GLY A CA 1
ATOM 719 C C . GLY A 1 96 ? -5.825 8.552 5.369 1.00 82.38 96 GLY A C 1
ATOM 720 O O . GLY A 1 96 ? -6.561 8.733 6.339 1.00 82.38 96 GLY A O 1
ATOM 721 N N . ILE A 1 97 ? -6.307 8.404 4.131 1.00 85.00 97 ILE A N 1
ATOM 722 C CA . ILE A 1 97 ? -7.743 8.453 3.803 1.00 85.00 97 ILE A CA 1
ATOM 723 C C . ILE A 1 97 ? -8.505 7.336 4.524 1.00 85.00 97 ILE A C 1
ATOM 725 O O . ILE A 1 97 ? -9.515 7.601 5.180 1.00 85.00 97 ILE A O 1
ATOM 729 N N . VAL A 1 98 ? -8.003 6.100 4.458 1.00 86.88 98 VAL A N 1
ATOM 730 C CA . VAL A 1 98 ? -8.598 4.945 5.150 1.00 86.88 98 VAL A CA 1
ATOM 731 C C . VAL A 1 98 ? -8.689 5.205 6.647 1.00 86.88 98 VAL A C 1
ATOM 733 O O . VAL A 1 98 ? -9.742 4.999 7.247 1.00 86.88 98 VAL A O 1
ATOM 736 N N . ARG A 1 99 ? -7.611 5.715 7.246 1.00 80.25 99 ARG A N 1
ATOM 737 C CA . ARG A 1 99 ? -7.538 6.010 8.677 1.00 80.25 99 ARG A CA 1
ATOM 738 C C . ARG A 1 99 ? -8.529 7.094 9.107 1.00 80.25 99 ARG A C 1
ATOM 740 O O . ARG A 1 99 ? -9.128 6.980 10.174 1.00 80.25 99 ARG A O 1
ATOM 747 N N . LEU A 1 100 ? -8.746 8.118 8.283 1.00 79.12 100 LEU A N 1
ATOM 748 C CA . LEU A 1 100 ? -9.758 9.144 8.550 1.00 79.12 100 LEU A CA 1
ATOM 749 C C . LEU A 1 100 ? -11.181 8.573 8.500 1.00 79.12 100 LEU A C 1
ATOM 751 O O . LEU A 1 100 ? -12.007 8.919 9.343 1.00 79.12 100 LEU A O 1
ATOM 755 N N . ILE A 1 101 ? -11.462 7.682 7.547 1.00 81.81 101 ILE A N 1
ATOM 756 C CA . ILE A 1 101 ? -12.792 7.084 7.360 1.00 81.81 101 ILE A CA 1
ATOM 757 C C . ILE A 1 101 ? -13.093 6.022 8.422 1.00 81.81 101 ILE A C 1
ATOM 759 O O . ILE A 1 101 ? -14.227 5.956 8.905 1.00 81.81 101 ILE A O 1
ATOM 763 N N . ALA A 1 102 ? -12.083 5.260 8.850 1.00 79.56 102 ALA A N 1
ATOM 764 C CA . ALA A 1 102 ? -12.194 4.255 9.909 1.00 79.56 102 ALA A CA 1
ATOM 765 C C . ALA A 1 102 ? -12.800 4.812 11.202 1.00 79.56 102 ALA A C 1
ATOM 767 O O . ALA A 1 102 ? -13.539 4.108 11.877 1.00 79.56 102 ALA A O 1
ATOM 768 N N . LYS A 1 103 ? -12.588 6.102 11.500 1.00 69.81 103 LYS A N 1
ATOM 769 C CA . LYS A 1 103 ? -13.181 6.769 12.671 1.00 69.81 103 LYS A CA 1
ATOM 770 C C . LYS A 1 103 ? -14.704 6.771 12.687 1.00 69.81 103 LYS A C 1
ATOM 772 O O . LYS A 1 103 ? -15.297 6.823 13.758 1.00 69.81 103 LYS A O 1
ATOM 777 N N . LYS A 1 104 ? -15.326 6.843 11.509 1.00 76.50 104 LYS A N 1
ATOM 778 C CA . LYS A 1 104 ? -16.781 6.966 11.373 1.00 76.50 104 LYS A CA 1
ATOM 779 C C . LYS A 1 104 ? -17.419 5.653 10.937 1.00 76.50 104 LYS A C 1
ATOM 781 O O . LYS A 1 104 ? -18.550 5.378 11.320 1.00 76.50 104 LYS A O 1
ATOM 786 N N . TYR A 1 105 ? -16.702 4.861 10.142 1.00 79.38 105 TYR A N 1
ATOM 787 C CA . TYR A 1 105 ? -17.202 3.618 9.570 1.00 79.38 105 TYR A CA 1
ATOM 788 C C . TYR A 1 105 ? -16.116 2.534 9.606 1.00 79.38 105 TYR A C 1
ATOM 790 O O . TYR A 1 105 ? -15.409 2.321 8.620 1.00 79.38 105 TYR A O 1
ATOM 798 N N . GLU A 1 106 ? -15.998 1.830 10.733 1.00 71.00 106 GLU A N 1
ATOM 799 C CA . GLU A 1 106 ? -14.976 0.792 10.950 1.00 71.00 106 GLU A CA 1
ATOM 800 C C . GLU A 1 106 ? -15.034 -0.309 9.877 1.00 71.00 106 GLU A C 1
ATOM 802 O O . GLU A 1 106 ? -14.061 -0.522 9.154 1.00 71.00 106 GLU A O 1
ATOM 807 N N . ASN A 1 107 ? -16.200 -0.927 9.660 1.00 73.62 107 ASN A N 1
ATOM 808 C CA . ASN A 1 107 ? -16.349 -2.013 8.680 1.00 73.62 107 ASN A CA 1
ATOM 809 C C . ASN A 1 107 ? -16.113 -1.553 7.232 1.00 73.62 107 ASN A C 1
ATOM 811 O O . ASN A 1 107 ? -15.464 -2.245 6.447 1.00 73.62 107 ASN A O 1
ATOM 815 N N . ALA A 1 108 ? -16.604 -0.363 6.871 1.00 81.19 108 ALA A N 1
ATOM 816 C CA . ALA A 1 108 ? -16.418 0.177 5.524 1.00 81.19 108 ALA A CA 1
ATOM 817 C C . ALA A 1 108 ? -14.949 0.529 5.248 1.00 81.19 108 ALA A C 1
ATOM 819 O O . ALA A 1 108 ? -14.496 0.435 4.108 1.00 81.19 108 ALA A O 1
ATOM 820 N N . SER A 1 109 ? -14.188 0.896 6.284 1.00 81.88 109 SER A N 1
ATOM 821 C CA . SER A 1 109 ? -12.772 1.233 6.144 1.00 81.88 109 SER A CA 1
ATOM 822 C C . SER A 1 109 ? -11.902 0.035 5.771 1.00 81.88 109 SER A C 1
ATOM 824 O O . SER A 1 109 ? -10.949 0.205 5.014 1.00 81.88 109 SER A O 1
ATOM 826 N N . ILE A 1 110 ? -12.261 -1.179 6.203 1.00 83.56 110 ILE A N 1
ATOM 827 C CA . ILE A 1 110 ? -11.549 -2.407 5.822 1.00 83.56 110 ILE A CA 1
ATOM 828 C C . ILE A 1 110 ? -11.708 -2.652 4.321 1.00 83.56 110 ILE A C 1
ATOM 830 O O . ILE A 1 110 ? -10.712 -2.807 3.614 1.00 83.56 110 ILE A O 1
ATOM 834 N N . VAL A 1 111 ? -12.942 -2.609 3.813 1.00 87.38 111 VAL A N 1
ATOM 835 C CA . VAL A 1 111 ? -13.218 -2.775 2.375 1.00 87.38 111 VAL A CA 1
ATOM 836 C C . VAL A 1 111 ? -12.532 -1.675 1.568 1.00 87.38 111 VAL A C 1
ATOM 838 O O . VAL A 1 111 ? -11.864 -1.953 0.573 1.00 87.38 111 VAL A O 1
ATOM 841 N N . LEU A 1 112 ? -12.626 -0.426 2.028 1.00 88.88 112 LEU A N 1
ATOM 842 C CA . LEU A 1 112 ? -11.975 0.701 1.374 1.00 88.88 112 LEU A CA 1
ATOM 843 C C . LEU A 1 112 ? -10.447 0.558 1.356 1.00 88.88 112 LEU A C 1
ATOM 845 O O . LEU A 1 112 ? -9.821 0.912 0.362 1.00 88.88 112 LEU A O 1
ATOM 849 N N . SER A 1 113 ? -9.844 0.003 2.410 1.00 89.94 113 SER A N 1
ATOM 850 C CA . SER A 1 113 ? -8.401 -0.250 2.452 1.00 89.94 113 SER A CA 1
ATOM 851 C C . SER A 1 113 ? -7.954 -1.236 1.380 1.00 89.94 113 SER A C 1
ATOM 853 O O . SER A 1 113 ? -6.930 -1.006 0.744 1.00 89.94 113 SER A O 1
ATOM 855 N N . ILE A 1 114 ? -8.753 -2.275 1.116 1.00 91.44 114 ILE A N 1
ATOM 856 C CA . ILE A 1 114 ? -8.472 -3.255 0.063 1.00 91.44 114 ILE A CA 1
ATOM 857 C C . ILE A 1 114 ? -8.551 -2.577 -1.308 1.00 91.44 114 ILE A C 1
ATOM 859 O O . ILE A 1 114 ? -7.655 -2.746 -2.137 1.00 91.44 114 ILE A O 1
ATOM 863 N N . LEU A 1 115 ? -9.592 -1.772 -1.540 1.00 92.12 115 LEU A N 1
ATOM 864 C CA . LEU A 1 115 ? -9.786 -1.057 -2.805 1.00 92.12 115 LEU A CA 1
ATOM 865 C C . LEU A 1 115 ? -8.668 -0.045 -3.074 1.00 92.12 115 LEU A C 1
ATOM 867 O O . LEU A 1 115 ? -8.091 -0.043 -4.157 1.00 92.12 115 LEU A O 1
ATOM 871 N N . ILE A 1 116 ? -8.325 0.790 -2.091 1.00 92.00 116 ILE A N 1
ATOM 872 C CA . ILE A 1 116 ? -7.285 1.808 -2.263 1.00 92.00 116 ILE A CA 1
ATOM 873 C C . ILE A 1 116 ? -5.907 1.153 -2.401 1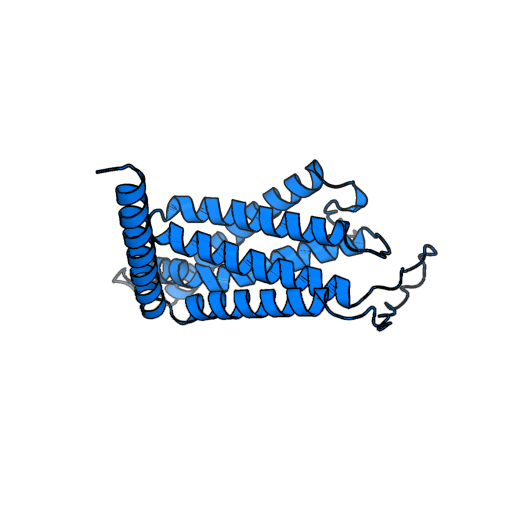.00 92.00 116 ILE A C 1
ATOM 875 O O . ILE A 1 116 ? -5.161 1.527 -3.299 1.00 92.00 116 ILE A O 1
ATOM 879 N N . ALA A 1 117 ? -5.566 0.159 -1.573 1.00 92.50 117 ALA A N 1
ATOM 880 C CA . ALA A 1 117 ? -4.276 -0.523 -1.671 1.00 92.50 117 ALA A CA 1
ATOM 881 C C . ALA A 1 117 ? -4.108 -1.237 -3.022 1.00 92.50 117 ALA A C 1
ATOM 883 O O . ALA A 1 117 ? -3.090 -1.059 -3.685 1.00 92.50 117 ALA A O 1
ATOM 884 N N . SER A 1 118 ? -5.121 -1.987 -3.473 1.00 93.00 118 SER A N 1
ATOM 885 C CA . SER A 1 118 ? -5.066 -2.675 -4.770 1.00 93.00 118 SER A CA 1
ATOM 886 C C . SER A 1 118 ? -4.967 -1.702 -5.946 1.00 93.00 118 SER A C 1
ATOM 888 O O . SER A 1 118 ? -4.172 -1.932 -6.857 1.00 93.00 118 SER A O 1
ATOM 890 N N . PHE A 1 119 ? -5.696 -0.583 -5.904 1.00 91.94 119 PHE A N 1
ATOM 891 C CA . PHE A 1 119 ? -5.624 0.451 -6.933 1.00 91.94 119 PHE A CA 1
ATOM 892 C C . PHE A 1 119 ? -4.267 1.167 -6.952 1.00 91.94 119 PHE A C 1
ATOM 894 O O . PHE A 1 119 ? -3.680 1.340 -8.017 1.00 91.94 119 PHE A O 1
ATOM 901 N N . THR A 1 120 ? -3.724 1.527 -5.786 1.00 91.81 120 THR A N 1
ATOM 902 C CA . THR A 1 120 ? -2.383 2.118 -5.664 1.00 91.81 120 THR A CA 1
ATOM 903 C C . THR A 1 120 ? -1.299 1.168 -6.177 1.00 91.81 120 THR A C 1
ATOM 905 O O . THR A 1 120 ? -0.401 1.588 -6.914 1.00 91.81 120 THR A O 1
ATOM 908 N N . ASN A 1 121 ? -1.395 -0.120 -5.843 1.00 92.12 121 ASN A N 1
ATOM 909 C CA . ASN A 1 121 ? -0.451 -1.129 -6.310 1.00 92.12 121 ASN A CA 1
ATOM 910 C C . ASN A 1 121 ? -0.528 -1.300 -7.830 1.00 92.12 121 ASN A C 1
ATOM 912 O O . ASN A 1 121 ? 0.502 -1.276 -8.501 1.00 92.12 121 ASN A O 1
ATOM 916 N N . PHE A 1 122 ? -1.743 -1.399 -8.377 1.00 91.12 122 PHE A N 1
ATOM 917 C CA . PHE A 1 122 ? -1.978 -1.433 -9.819 1.00 91.12 122 PHE A CA 1
ATOM 918 C C . PHE A 1 122 ? -1.387 -0.206 -10.519 1.00 91.12 122 PHE A C 1
ATOM 920 O O . PHE A 1 122 ? -0.621 -0.362 -11.466 1.00 91.12 122 PHE A O 1
ATOM 927 N N . LEU A 1 123 ? -1.678 1.007 -10.036 1.00 89.44 123 LEU A N 1
ATOM 928 C CA . LEU A 1 123 ? -1.125 2.232 -10.610 1.00 89.44 123 LEU A CA 1
ATOM 929 C C . LEU A 1 123 ? 0.400 2.223 -10.567 1.00 89.44 123 LEU A C 1
ATOM 931 O O . LEU A 1 123 ? 1.040 2.605 -11.536 1.00 89.44 123 LEU A O 1
ATOM 935 N N . THR A 1 124 ? 0.998 1.743 -9.482 1.00 89.69 124 THR A N 1
ATOM 936 C CA . THR A 1 124 ? 2.458 1.642 -9.381 1.00 89.69 124 THR A CA 1
ATOM 937 C C . THR A 1 124 ? 3.024 0.702 -10.439 1.00 89.69 124 THR A C 1
ATOM 939 O O . THR A 1 124 ? 3.978 1.065 -11.119 1.00 89.69 124 THR A O 1
ATOM 942 N N . ILE A 1 125 ? 2.408 -0.463 -10.643 1.00 87.50 125 ILE A N 1
ATOM 943 C CA . ILE A 1 125 ? 2.799 -1.411 -11.698 1.00 87.50 125 ILE A CA 1
ATOM 944 C C . ILE A 1 125 ? 2.586 -0.795 -13.084 1.00 87.50 125 ILE A C 1
ATOM 946 O O . ILE A 1 125 ? 3.426 -0.949 -13.963 1.00 87.50 125 ILE A O 1
ATOM 950 N N . PHE A 1 126 ? 1.513 -0.032 -13.274 1.00 87.19 126 PHE A N 1
ATOM 951 C CA . PHE A 1 126 ? 1.250 0.703 -14.506 1.00 87.19 126 PHE A CA 1
ATOM 952 C C . PHE A 1 126 ? 2.311 1.789 -14.769 1.00 87.19 126 PHE A C 1
ATOM 954 O O . PHE A 1 126 ? 2.802 1.918 -15.886 1.00 87.19 126 PHE A O 1
ATOM 961 N N . PHE A 1 127 ? 2.769 2.512 -13.746 1.00 84.56 127 PHE A N 1
ATOM 962 C CA . PHE A 1 127 ? 3.898 3.446 -13.856 1.00 84.56 127 PHE A CA 1
ATOM 963 C C . PHE A 1 127 ? 5.220 2.721 -14.147 1.00 84.56 127 PHE A C 1
ATOM 965 O O . PHE A 1 127 ? 5.989 3.164 -15.006 1.00 84.56 127 PHE A O 1
ATOM 972 N N . VAL A 1 128 ? 5.438 1.564 -13.511 1.00 83.38 128 VAL A N 1
ATOM 973 C CA . VAL A 1 128 ? 6.504 0.610 -13.856 1.00 83.38 128 VAL A CA 1
ATOM 974 C C . VAL A 1 128 ? 6.320 0.054 -15.262 1.00 83.38 128 VAL A C 1
ATOM 976 O O . VAL A 1 128 ? 7.295 -0.437 -15.798 1.00 83.38 128 VAL A O 1
ATOM 979 N N . PHE A 1 129 ? 5.137 0.141 -15.882 1.00 80.38 129 PHE A N 1
ATOM 980 C CA . PHE A 1 129 ? 4.890 -0.193 -17.285 1.00 80.38 129 PHE A CA 1
ATOM 981 C C . PHE A 1 129 ? 5.067 1.010 -18.240 1.00 80.38 129 PHE A C 1
ATOM 983 O O . PHE A 1 129 ? 5.496 0.816 -19.377 1.00 80.38 129 PHE A O 1
ATOM 990 N N . LEU A 1 130 ? 4.973 2.267 -17.784 1.00 81.19 130 LEU A N 1
ATOM 991 C CA . LEU A 1 130 ? 5.169 3.471 -18.623 1.00 81.19 130 LEU A CA 1
ATOM 992 C C . LEU A 1 130 ? 6.583 4.113 -18.652 1.00 81.19 130 LEU A C 1
ATOM 994 O O . LEU A 1 130 ? 7.024 4.525 -19.715 1.00 81.19 130 LEU A O 1
ATOM 998 N N . ALA A 1 131 ? 7.334 4.159 -17.545 1.00 72.38 131 ALA A N 1
ATOM 999 C CA . ALA A 1 131 ? 8.733 4.639 -17.462 1.00 72.38 131 ALA A CA 1
ATOM 1000 C C . ALA A 1 131 ? 9.803 3.978 -18.409 1.00 72.38 131 ALA A C 1
ATOM 1002 O O . ALA A 1 131 ? 10.177 2.831 -18.164 1.00 72.38 131 ALA A O 1
ATOM 1003 N N . PRO A 1 132 ? 10.375 4.657 -19.425 1.00 62.16 132 PRO A N 1
ATOM 1004 C CA . PRO A 1 132 ? 11.452 4.124 -20.292 1.00 62.16 132 PRO A CA 1
ATOM 1005 C C . PRO A 1 132 ? 12.865 4.156 -19.644 1.00 62.16 132 PRO A C 1
ATOM 1007 O O . PRO A 1 132 ? 13.018 4.757 -18.583 1.00 62.16 132 PRO A O 1
ATOM 1010 N N . PRO A 1 133 ? 13.924 3.580 -20.261 1.00 56.06 133 PRO A N 1
ATOM 1011 C CA . PRO A 1 133 ? 13.943 2.484 -21.232 1.00 56.06 133 PRO A CA 1
ATOM 1012 C C . PRO A 1 133 ? 14.061 1.129 -20.502 1.00 56.06 133 PRO A C 1
ATOM 1014 O O . PRO A 1 133 ? 14.717 1.026 -19.465 1.00 56.06 133 PRO A O 1
ATOM 1017 N N . ARG A 1 134 ? 13.420 0.068 -21.016 1.00 57.12 134 ARG A N 1
ATOM 1018 C CA . ARG A 1 134 ? 13.340 -1.213 -20.290 1.00 57.12 134 ARG A CA 1
ATOM 1019 C C . ARG A 1 134 ? 13.764 -2.415 -21.104 1.00 57.12 134 ARG A C 1
ATOM 1021 O O . ARG A 1 134 ? 13.281 -2.608 -22.214 1.00 57.12 134 ARG A O 1
ATOM 1028 N N . ALA A 1 135 ? 14.523 -3.299 -20.463 1.00 55.00 135 ALA A N 1
ATOM 1029 C CA . ALA A 1 135 ? 14.334 -4.726 -20.679 1.00 55.00 135 ALA A CA 1
ATOM 1030 C C . ALA A 1 135 ? 13.006 -5.122 -20.019 1.00 55.00 135 ALA A C 1
ATOM 1032 O O . ALA A 1 135 ? 12.914 -5.267 -18.801 1.00 55.00 135 ALA A O 1
ATOM 1033 N N . VAL A 1 136 ? 11.952 -5.210 -20.825 1.00 62.50 136 VAL A N 1
ATOM 1034 C CA . VAL A 1 136 ? 10.652 -5.731 -20.400 1.00 62.50 136 VAL A CA 1
ATOM 1035 C C . VAL A 1 136 ? 10.818 -7.246 -20.268 1.00 62.50 136 VAL A C 1
ATOM 1037 O O . VAL A 1 136 ? 10.930 -7.942 -21.273 1.00 62.50 136 VAL A O 1
ATOM 1040 N N . SER A 1 137 ? 10.917 -7.750 -19.038 1.00 68.81 137 SER A N 1
ATOM 1041 C CA . SER A 1 137 ? 10.967 -9.187 -18.759 1.00 68.81 137 SER A CA 1
ATOM 1042 C C . SER A 1 137 ? 9.879 -9.570 -17.764 1.00 68.81 137 SER A C 1
ATOM 1044 O O . SER A 1 137 ? 9.575 -8.816 -16.838 1.00 68.81 137 SER A O 1
ATOM 1046 N N . GLU A 1 138 ? 9.314 -10.763 -17.925 1.00 70.81 138 GLU A N 1
ATOM 1047 C CA . GLU A 1 138 ? 8.305 -11.307 -17.005 1.00 70.81 138 GLU A CA 1
ATOM 1048 C C . GLU A 1 138 ? 8.836 -11.387 -15.563 1.00 70.81 138 GLU A C 1
ATOM 1050 O O . GLU A 1 138 ? 8.124 -11.108 -14.599 1.00 70.81 138 GLU A O 1
ATOM 1055 N N . GLN A 1 139 ? 10.130 -11.690 -15.404 1.00 71.19 139 GLN A N 1
ATOM 1056 C CA . GLN A 1 139 ? 10.791 -11.741 -14.097 1.00 71.19 139 GLN A CA 1
ATOM 1057 C C . GLN A 1 139 ? 10.800 -10.378 -13.390 1.00 71.19 139 GLN A C 1
ATOM 1059 O O . GLN A 1 139 ? 10.649 -10.327 -12.167 1.00 71.19 139 GLN A O 1
ATOM 1064 N N . LEU A 1 140 ? 10.939 -9.277 -14.140 1.00 74.62 140 LEU A N 1
ATOM 1065 C CA . LEU A 1 140 ? 10.886 -7.925 -13.586 1.00 74.62 140 LEU A CA 1
ATOM 1066 C C . LEU A 1 140 ? 9.489 -7.612 -13.044 1.00 74.62 140 LEU A C 1
ATOM 1068 O O . LEU A 1 140 ? 9.374 -7.109 -11.928 1.00 74.62 140 LEU A O 1
ATOM 1072 N N . PHE A 1 141 ? 8.435 -7.933 -13.799 1.00 79.81 141 PHE A N 1
ATOM 1073 C CA . PHE A 1 141 ? 7.060 -7.692 -13.357 1.00 79.81 141 PHE A CA 1
ATOM 1074 C C . PHE A 1 141 ? 6.672 -8.587 -12.185 1.00 79.81 141 PHE A C 1
ATOM 1076 O O . PHE A 1 141 ? 6.094 -8.094 -11.220 1.00 79.81 141 PHE A O 1
ATOM 1083 N N . HIS A 1 142 ? 7.087 -9.853 -12.177 1.00 80.62 142 HIS A N 1
ATOM 1084 C CA . HIS A 1 142 ? 6.893 -10.726 -11.021 1.00 80.62 142 HIS A CA 1
ATOM 1085 C C . HIS A 1 142 ? 7.556 -10.156 -9.751 1.00 80.62 142 HIS A C 1
ATOM 1087 O O . HIS A 1 142 ? 6.925 -10.068 -8.694 1.00 80.62 142 HIS A O 1
ATOM 1093 N N . ALA A 1 143 ? 8.808 -9.693 -9.852 1.00 80.69 143 ALA A N 1
ATOM 1094 C CA . ALA A 1 143 ? 9.502 -9.052 -8.735 1.00 80.69 143 ALA A CA 1
ATOM 1095 C C . ALA A 1 143 ? 8.837 -7.728 -8.313 1.00 80.69 143 ALA A C 1
ATOM 1097 O O . ALA A 1 143 ? 8.689 -7.468 -7.119 1.00 80.69 143 ALA A O 1
ATOM 1098 N N . ALA A 1 144 ? 8.396 -6.909 -9.272 1.00 84.25 144 ALA A N 1
ATOM 1099 C CA . ALA A 1 144 ? 7.708 -5.649 -9.006 1.00 84.25 144 ALA A CA 1
ATOM 1100 C C . ALA A 1 144 ? 6.378 -5.871 -8.274 1.00 84.25 144 ALA A C 1
ATOM 1102 O O . ALA 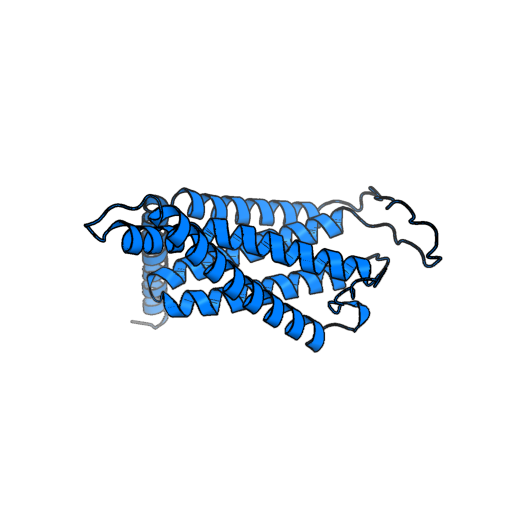A 1 144 ? 6.128 -5.215 -7.266 1.00 84.25 144 ALA A O 1
ATOM 1103 N N . HIS A 1 145 ? 5.564 -6.831 -8.718 1.00 86.38 145 HIS A N 1
ATOM 1104 C CA . HIS A 1 145 ? 4.309 -7.196 -8.063 1.00 86.38 145 HIS A CA 1
ATOM 1105 C C . HIS A 1 145 ? 4.518 -7.596 -6.601 1.00 86.38 145 HIS A C 1
ATOM 1107 O O . HIS A 1 145 ? 3.811 -7.085 -5.732 1.00 86.38 145 HIS A O 1
ATOM 1113 N N . ASN A 1 146 ? 5.502 -8.458 -6.327 1.00 87.44 146 ASN A N 1
ATOM 1114 C CA . ASN A 1 146 ? 5.815 -8.898 -4.968 1.00 87.44 146 ASN A CA 1
ATOM 1115 C C . ASN A 1 146 ? 6.313 -7.734 -4.102 1.00 87.44 146 ASN A C 1
ATOM 1117 O O . ASN A 1 146 ? 5.815 -7.532 -2.996 1.00 87.44 146 ASN A O 1
ATOM 1121 N N . ASN A 1 147 ? 7.255 -6.933 -4.607 1.00 88.00 147 ASN A N 1
ATOM 1122 C CA . ASN A 1 147 ? 7.809 -5.800 -3.863 1.00 88.00 147 ASN A CA 1
ATOM 1123 C C . ASN A 1 147 ? 6.740 -4.754 -3.536 1.00 88.00 147 ASN A C 1
ATOM 1125 O O . ASN A 1 147 ? 6.649 -4.308 -2.392 1.00 88.00 147 ASN A O 1
ATOM 1129 N N . VAL A 1 148 ? 5.911 -4.386 -4.515 1.00 90.31 148 VAL A N 1
ATOM 1130 C CA . VAL A 1 148 ? 4.804 -3.439 -4.329 1.00 90.31 148 VAL A CA 1
ATOM 1131 C C . VAL A 1 148 ? 3.804 -3.990 -3.315 1.00 90.31 148 VAL A C 1
ATOM 1133 O O . VAL A 1 148 ? 3.440 -3.286 -2.375 1.00 90.31 148 VAL A O 1
ATOM 1136 N N . PHE A 1 149 ? 3.430 -5.267 -3.430 1.00 91.38 149 PHE A N 1
ATOM 1137 C CA . PHE A 1 149 ? 2.518 -5.913 -2.493 1.00 91.38 149 PHE A CA 1
ATOM 1138 C C . PHE A 1 149 ? 3.056 -5.899 -1.053 1.00 91.38 149 PHE A C 1
ATOM 1140 O O . PHE A 1 149 ? 2.421 -5.311 -0.175 1.00 91.38 149 PHE A O 1
ATOM 1147 N N . TYR A 1 150 ? 4.246 -6.453 -0.800 1.00 90.31 150 TYR A N 1
ATOM 1148 C CA . TYR A 1 150 ? 4.809 -6.524 0.554 1.00 90.31 150 TYR A CA 1
ATOM 1149 C C . TYR A 1 150 ? 5.096 -5.145 1.154 1.00 90.31 150 TYR A C 1
ATOM 1151 O O . TYR A 1 150 ? 4.855 -4.924 2.342 1.00 90.31 150 TYR A O 1
ATOM 1159 N N . THR A 1 151 ? 5.554 -4.189 0.343 1.00 88.75 151 THR A N 1
ATOM 1160 C CA . THR A 1 151 ? 5.802 -2.830 0.837 1.00 88.75 151 THR A CA 1
ATOM 1161 C C . THR A 1 151 ? 4.489 -2.118 1.154 1.00 88.75 151 THR A C 1
ATOM 1163 O O . THR A 1 151 ? 4.389 -1.461 2.189 1.00 88.75 151 THR A O 1
ATOM 1166 N N . SER A 1 152 ? 3.449 -2.288 0.327 1.00 90.50 152 SER A N 1
ATOM 1167 C CA . SER A 1 152 ? 2.127 -1.705 0.593 1.00 90.50 152 SER A CA 1
ATOM 1168 C C . SER A 1 152 ? 1.539 -2.272 1.883 1.00 90.50 152 SER A C 1
ATOM 1170 O O . SER A 1 152 ? 1.062 -1.522 2.733 1.00 90.50 152 SER A O 1
ATOM 1172 N N . MET A 1 153 ? 1.682 -3.581 2.095 1.00 89.56 153 MET A N 1
ATOM 1173 C CA . MET A 1 153 ? 1.276 -4.251 3.322 1.00 89.56 153 MET A CA 1
ATOM 1174 C C . MET A 1 153 ? 1.975 -3.651 4.545 1.00 89.56 153 MET A C 1
ATOM 1176 O O . MET A 1 153 ? 1.307 -3.350 5.529 1.00 89.56 153 MET A O 1
ATOM 1180 N N . LEU A 1 154 ? 3.284 -3.391 4.478 1.00 89.19 154 LEU A N 1
ATOM 1181 C CA . LEU A 1 154 ? 4.024 -2.748 5.567 1.00 89.19 154 LEU A CA 1
ATOM 1182 C C . LEU A 1 154 ? 3.514 -1.324 5.845 1.00 89.19 154 LEU A C 1
ATOM 1184 O O . LEU A 1 154 ? 3.292 -0.965 7.004 1.00 89.19 154 LEU A O 1
ATOM 1188 N N . VAL A 1 155 ? 3.276 -0.518 4.807 1.00 87.50 155 VAL A N 1
ATOM 1189 C CA . VAL A 1 155 ? 2.752 0.852 4.962 1.00 87.50 155 VAL A CA 1
ATOM 1190 C C . VAL A 1 155 ? 1.373 0.838 5.626 1.00 87.50 155 VAL A C 1
ATOM 1192 O O . VAL A 1 155 ? 1.157 1.526 6.623 1.00 87.50 155 VAL A O 1
ATOM 1195 N N . TYR A 1 156 ? 0.443 0.016 5.143 1.00 88.25 156 TYR A N 1
ATOM 1196 C CA . TYR A 1 156 ? -0.898 -0.066 5.725 1.00 88.25 156 TYR A CA 1
ATOM 1197 C C . TYR A 1 156 ? -0.887 -0.669 7.134 1.00 88.25 156 TYR A C 1
ATOM 1199 O O . TYR A 1 156 ? -1.618 -0.203 8.007 1.00 88.25 156 TYR A O 1
ATOM 1207 N N . LEU A 1 157 ? -0.025 -1.648 7.410 1.00 87.19 157 LEU A N 1
ATOM 1208 C CA . LEU A 1 157 ? 0.118 -2.232 8.742 1.00 87.19 157 LEU A CA 1
ATOM 1209 C C . LEU A 1 157 ? 0.662 -1.216 9.757 1.00 87.19 157 LEU A C 1
ATOM 1211 O O . LEU A 1 157 ? 0.144 -1.108 10.867 1.00 87.19 157 LEU A O 1
ATOM 1215 N N . THR A 1 158 ? 1.678 -0.441 9.377 1.00 83.88 158 THR A N 1
ATOM 1216 C CA . THR A 1 158 ? 2.280 0.575 10.256 1.00 83.88 158 THR A CA 1
ATOM 1217 C C . THR A 1 158 ? 1.327 1.742 10.508 1.00 83.88 158 THR A C 1
ATOM 1219 O O . THR A 1 158 ? 1.179 2.190 11.647 1.00 83.88 158 THR A O 1
ATOM 1222 N N . VAL A 1 159 ? 0.631 2.207 9.468 1.00 81.25 159 VAL A N 1
ATOM 1223 C CA . VAL A 1 159 ? -0.264 3.364 9.560 1.00 81.25 159 VAL A CA 1
ATOM 1224 C C . VAL A 1 159 ? -1.625 2.996 10.143 1.00 81.25 159 VAL A C 1
ATOM 1226 O O . VAL A 1 159 ? -2.116 3.715 11.008 1.00 81.25 159 VAL A O 1
ATOM 1229 N N . CYS A 1 160 ? -2.251 1.902 9.715 1.00 83.38 160 CYS A N 1
ATOM 1230 C CA . CYS A 1 160 ? -3.619 1.537 10.102 1.00 83.38 160 CYS A CA 1
ATOM 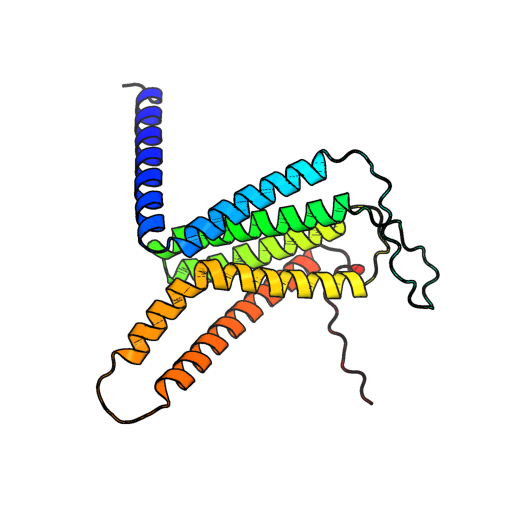1231 C C . CYS A 1 160 ? -3.670 0.391 11.124 1.00 83.38 160 CYS A C 1
ATOM 1233 O O . CYS A 1 160 ? -4.570 0.365 11.962 1.00 83.38 160 CYS A O 1
ATOM 1235 N N . GLY A 1 161 ? -2.698 -0.526 11.109 1.00 76.44 161 GLY A N 1
ATOM 1236 C CA . GLY A 1 161 ? -2.720 -1.735 11.941 1.00 76.44 161 GLY A CA 1
ATOM 1237 C C . GLY A 1 161 ? -2.697 -1.462 13.445 1.00 76.44 161 GLY A C 1
ATOM 1238 O O . GLY A 1 161 ? -3.343 -2.178 14.199 1.00 76.44 161 GLY A O 1
ATOM 1239 N N . SER A 1 162 ? -2.044 -0.387 13.902 1.00 74.00 162 SER A N 1
ATOM 1240 C CA . SER A 1 162 ? -1.985 -0.046 15.337 1.00 74.00 162 SER A CA 1
ATOM 1241 C C . SER A 1 162 ? -3.358 0.136 15.997 1.00 74.00 162 SER A C 1
ATOM 1243 O O . SER A 1 162 ? -3.523 -0.233 17.157 1.00 74.00 162 SER A O 1
ATOM 1245 N N . ALA A 1 163 ? -4.341 0.687 15.276 1.00 71.81 163 ALA A N 1
ATOM 1246 C CA . ALA A 1 163 ? -5.701 0.847 15.788 1.00 71.81 163 ALA A CA 1
ATOM 1247 C C . ALA A 1 163 ? -6.398 -0.517 15.895 1.00 71.81 163 ALA A C 1
ATOM 1249 O O . ALA A 1 163 ? -6.859 -0.891 16.969 1.00 71.81 163 ALA A O 1
ATOM 1250 N N . VAL A 1 164 ? -6.340 -1.300 14.816 1.00 74.38 164 VAL A N 1
ATOM 1251 C CA . VAL A 1 164 ? -6.954 -2.631 14.726 1.00 74.38 164 VAL A CA 1
ATOM 1252 C C . VAL A 1 164 ? -6.386 -3.586 15.784 1.00 74.38 164 VAL A C 1
ATOM 1254 O O . VAL A 1 164 ? -7.136 -4.254 16.490 1.00 74.38 164 VAL A O 1
ATOM 1257 N N . PHE A 1 165 ? -5.064 -3.614 15.969 1.00 78.19 165 PHE A N 1
ATOM 1258 C CA . PHE A 1 165 ? -4.423 -4.471 16.971 1.00 78.19 165 PHE A CA 1
ATOM 1259 C C . PHE A 1 165 ? -4.721 -4.050 18.406 1.00 78.19 165 PHE A C 1
ATOM 1261 O O . PHE A 1 165 ? -4.819 -4.907 19.283 1.00 78.19 165 PHE A O 1
ATOM 1268 N N . LYS A 1 166 ? -4.887 -2.749 18.660 1.00 73.69 166 LYS A N 1
ATOM 1269 C CA . LYS A 1 166 ? -5.262 -2.251 19.985 1.00 73.69 166 LYS A CA 1
ATOM 1270 C C . LYS A 1 166 ? -6.681 -2.674 20.359 1.00 73.69 166 LYS A C 1
AT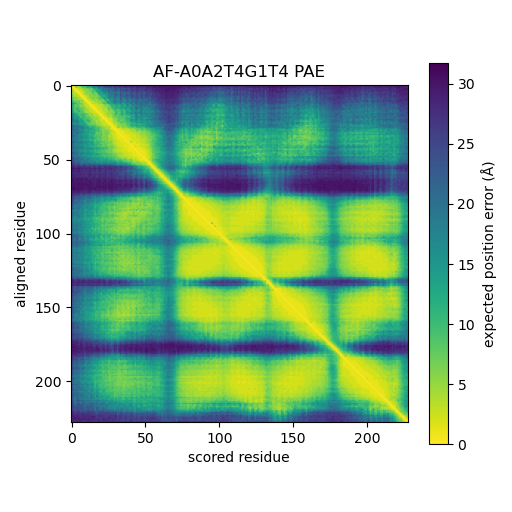OM 1272 O O . LYS A 1 166 ? -6.908 -3.014 21.520 1.00 73.69 166 LYS A O 1
ATOM 1277 N N . ASP A 1 167 ? -7.599 -2.677 19.399 1.00 72.06 167 ASP A N 1
ATOM 1278 C CA . ASP A 1 167 ? -8.984 -3.083 19.632 1.00 72.06 167 ASP A CA 1
ATOM 1279 C C . ASP A 1 167 ? -9.087 -4.598 19.850 1.00 72.06 167 ASP A C 1
ATOM 1281 O O . ASP A 1 167 ? -9.644 -5.025 20.858 1.00 72.06 167 ASP A O 1
ATOM 1285 N N . ILE A 1 168 ? -8.425 -5.410 19.016 1.00 73.94 168 ILE A N 1
ATOM 1286 C CA . ILE A 1 168 ? -8.363 -6.873 19.202 1.00 73.94 168 ILE A CA 1
ATOM 1287 C C . ILE A 1 168 ? -7.696 -7.228 20.537 1.00 73.94 168 ILE A C 1
ATOM 1289 O O . ILE A 1 168 ? -8.194 -8.076 21.277 1.00 73.94 168 ILE A O 1
ATOM 1293 N N . GLY A 1 169 ? -6.584 -6.563 20.866 1.00 73.25 169 GLY A N 1
ATOM 1294 C CA . GLY A 1 169 ? -5.869 -6.784 22.118 1.00 73.25 169 GLY A CA 1
ATOM 1295 C C . GLY A 1 169 ? -6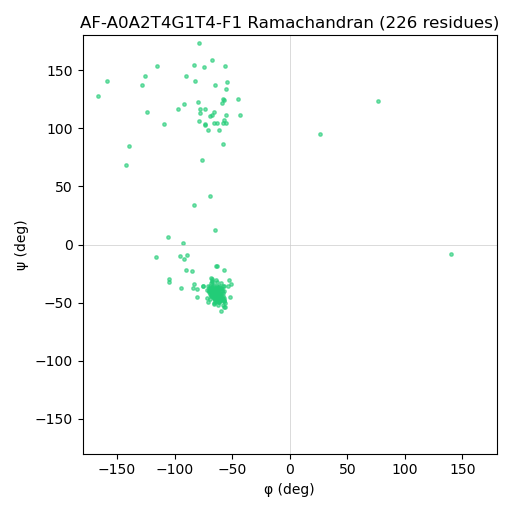.750 -6.497 23.333 1.00 73.25 169 GLY A C 1
ATOM 1296 O O . GLY A 1 169 ? -6.779 -7.293 24.263 1.00 73.25 169 GLY A O 1
ATOM 1297 N N . ARG A 1 170 ? -7.532 -5.411 23.313 1.00 72.06 170 ARG A N 1
ATOM 1298 C CA . ARG A 1 170 ? -8.487 -5.102 24.389 1.00 72.06 170 ARG A CA 1
ATOM 1299 C C . ARG A 1 170 ? -9.583 -6.152 24.509 1.00 72.06 170 ARG A C 1
ATOM 1301 O O . ARG A 1 170 ? -9.879 -6.550 25.629 1.00 72.06 170 ARG A O 1
ATOM 1308 N N . THR A 1 171 ? -10.158 -6.610 23.402 1.00 71.25 171 THR A N 1
ATOM 1309 C CA . THR A 1 171 ? -11.222 -7.622 23.438 1.00 71.25 171 THR A CA 1
ATOM 1310 C C . THR A 1 171 ? -10.716 -8.962 23.973 1.00 71.25 171 THR A C 1
ATOM 1312 O O . THR A 1 171 ? -11.414 -9.585 24.760 1.00 71.25 171 THR A O 1
ATOM 1315 N N . MET A 1 172 ? -9.494 -9.376 23.622 1.00 66.75 172 MET A N 1
ATOM 1316 C CA . MET A 1 172 ? -8.929 -10.665 24.055 1.00 66.75 172 MET A CA 1
ATOM 1317 C C . MET A 1 172 ? -8.258 -10.651 25.435 1.00 66.75 172 MET A C 1
ATOM 1319 O O . MET A 1 172 ? -8.111 -11.704 26.044 1.00 66.75 172 MET A O 1
ATOM 1323 N N . LEU A 1 173 ? -7.817 -9.490 25.932 1.00 65.44 173 LEU A N 1
ATOM 1324 C CA . LEU A 1 173 ? -7.180 -9.358 27.254 1.00 65.44 173 LEU A CA 1
ATOM 1325 C C . LEU A 1 173 ? -8.159 -8.951 28.369 1.00 65.44 173 LEU A C 1
ATOM 1327 O O . LEU A 1 173 ? -7.761 -8.951 29.530 1.00 65.44 173 LEU A O 1
ATOM 1331 N N . SER A 1 174 ? -9.400 -8.566 28.041 1.00 57.28 174 SER A N 1
ATOM 1332 C CA . SER A 1 174 ? -10.388 -8.110 29.039 1.00 57.28 174 SER A CA 1
ATOM 1333 C C . SER A 1 174 ? -11.308 -9.213 29.567 1.00 57.28 174 SER A C 1
ATOM 1335 O O . SER A 1 174 ? -12.172 -8.901 30.382 1.00 57.28 174 SER A O 1
ATOM 1337 N N . GLU A 1 175 ? -11.157 -10.469 29.139 1.00 53.88 175 GLU A N 1
ATOM 1338 C CA . GLU A 1 175 ? -11.849 -11.590 29.788 1.00 53.88 175 GLU A CA 1
ATOM 1339 C C . GLU A 1 175 ? -11.116 -11.955 31.092 1.00 53.88 175 GLU A C 1
ATOM 1341 O O . GLU A 1 175 ? -9.937 -12.322 31.045 1.00 53.88 175 GLU A O 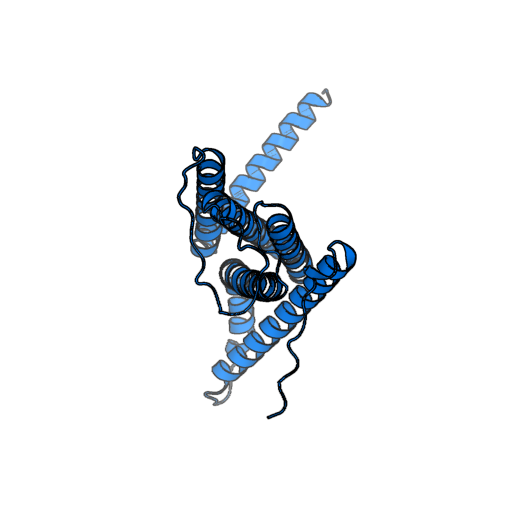1
ATOM 1346 N N . PRO A 1 176 ? -11.758 -11.811 32.270 1.00 55.12 176 PRO A N 1
ATOM 1347 C CA . PRO A 1 176 ? -11.181 -12.274 33.518 1.00 55.12 176 PRO A CA 1
ATOM 1348 C C . PRO A 1 176 ? -11.455 -13.776 33.685 1.00 55.12 176 PRO A C 1
ATOM 1350 O O . PRO A 1 176 ? -12.566 -14.227 33.427 1.00 55.12 176 PRO A O 1
ATOM 1353 N N . GLU A 1 177 ? -10.446 -14.490 34.198 1.00 48.97 177 GLU A N 1
ATOM 1354 C CA . GLU A 1 177 ? -10.456 -15.920 34.572 1.00 48.97 177 GLU A CA 1
ATOM 1355 C C . GLU A 1 177 ? -10.362 -16.868 33.358 1.00 48.97 177 GLU A C 1
ATOM 1357 O O . GLU A 1 177 ? -11.130 -16.790 32.417 1.00 48.97 177 GLU A O 1
ATOM 1362 N N . ASP A 1 178 ? -9.419 -17.796 33.225 1.00 44.47 178 ASP A N 1
ATOM 1363 C CA . ASP A 1 178 ? -8.596 -18.506 34.190 1.00 44.47 178 ASP A CA 1
ATOM 1364 C C . ASP A 1 178 ? -7.347 -19.028 33.443 1.00 44.47 178 ASP A C 1
ATOM 1366 O O . ASP A 1 178 ? -7.439 -19.457 32.296 1.00 44.47 178 ASP A O 1
ATOM 1370 N N . LYS A 1 179 ? -6.168 -18.981 34.078 1.00 53.03 179 LYS A N 1
ATOM 1371 C CA . LYS A 1 179 ? -4.908 -19.659 33.684 1.00 53.03 179 LYS A CA 1
ATOM 1372 C C . LYS A 1 179 ? -4.703 -19.978 32.187 1.00 53.03 179 LYS A C 1
ATOM 1374 O O . LYS A 1 179 ? -4.978 -21.093 31.755 1.00 53.03 179 LYS A O 1
ATOM 1379 N N . SER A 1 180 ? -4.020 -19.119 31.429 1.00 44.94 180 SER A N 1
ATOM 1380 C CA . SER A 1 180 ? -3.253 -19.607 30.272 1.00 44.94 180 SER A CA 1
ATOM 1381 C C . SER A 1 180 ? -2.281 -18.564 29.732 1.00 44.94 180 SER A C 1
ATOM 1383 O O . SER A 1 180 ? -2.677 -17.476 29.324 1.00 44.94 180 SER A O 1
ATOM 1385 N N . SER A 1 181 ? -1.011 -18.942 29.589 1.00 52.62 181 SER A N 1
ATOM 1386 C CA . SER A 1 181 ? -0.024 -18.221 28.775 1.00 52.62 181 SER A CA 1
ATOM 1387 C C . SER A 1 181 ? -0.361 -18.215 27.265 1.00 52.62 181 SER A C 1
ATOM 1389 O O . SER A 1 181 ? 0.495 -17.889 26.447 1.00 52.62 181 SER A O 1
ATOM 1391 N N . GLY A 1 182 ? -1.581 -18.606 26.876 1.00 56.59 182 GLY A N 1
ATOM 1392 C CA . GLY A 1 182 ? -2.069 -18.724 25.503 1.00 56.59 182 GLY A CA 1
ATOM 1393 C C . GLY A 1 182 ? -2.766 -17.483 24.937 1.00 56.59 182 GLY A C 1
ATOM 1394 O O . GLY A 1 182 ? -2.927 -17.411 23.721 1.00 56.59 182 GLY A O 1
ATOM 1395 N N . GLY A 1 183 ? -3.118 -16.480 25.752 1.00 66.56 183 GLY A N 1
ATOM 1396 C CA . GLY A 1 183 ? -3.789 -15.261 25.262 1.00 66.56 183 GLY A CA 1
ATOM 1397 C C . GLY A 1 183 ? -2.957 -14.475 24.237 1.00 66.56 183 GLY A C 1
ATOM 1398 O O . GLY A 1 183 ? -3.474 -14.013 23.222 1.00 66.56 183 GLY A O 1
ATOM 1399 N N . GLY A 1 184 ? -1.634 -14.413 24.433 1.00 75.00 184 GLY A N 1
ATOM 1400 C CA . GLY A 1 184 ? -0.717 -13.794 23.469 1.00 75.00 184 GLY A CA 1
ATOM 1401 C C . GLY A 1 184 ? -0.597 -14.578 22.156 1.00 75.00 184 GLY A C 1
ATOM 1402 O O . GLY A 1 184 ? -0.540 -13.980 21.084 1.00 75.00 184 GLY A O 1
ATOM 1403 N N . MET A 1 185 ? -0.618 -15.912 22.221 1.00 80.06 185 MET A N 1
ATOM 1404 C CA . MET A 1 185 ? -0.560 -16.773 21.033 1.00 80.06 185 MET A CA 1
ATOM 1405 C C . MET A 1 185 ? -1.862 -16.695 20.223 1.00 80.06 185 MET A C 1
ATOM 1407 O O . MET A 1 185 ? -1.818 -16.596 18.999 1.00 80.06 185 MET A O 1
ATOM 1411 N N . ALA A 1 186 ? -3.016 -16.668 20.897 1.00 78.88 186 ALA A N 1
ATOM 1412 C CA . ALA A 1 186 ? -4.321 -16.487 20.262 1.00 78.88 186 ALA A CA 1
ATOM 1413 C C . ALA A 1 186 ? -4.428 -15.124 19.558 1.00 78.88 186 ALA A C 1
ATOM 1415 O O . ALA A 1 186 ? -4.848 -15.059 18.402 1.00 78.88 186 ALA A O 1
ATOM 1416 N N . PHE A 1 187 ? -3.955 -14.052 20.204 1.00 82.12 187 PHE A N 1
ATOM 1417 C CA . PHE A 1 187 ? -3.870 -12.726 19.593 1.00 82.12 187 PHE A CA 1
ATOM 1418 C C . PHE A 1 187 ? -3.012 -12.730 18.319 1.00 82.12 187 PHE A C 1
ATOM 1420 O O . PHE A 1 187 ? -3.448 -12.226 17.284 1.00 82.12 187 PHE A O 1
ATOM 1427 N N . LEU A 1 188 ? -1.814 -13.328 18.366 1.00 83.44 188 LEU A N 1
ATOM 1428 C CA . LEU A 1 188 ? -0.920 -13.406 17.206 1.00 83.44 188 LEU A CA 1
ATOM 1429 C C . LEU A 1 188 ? -1.529 -14.215 16.055 1.00 83.44 188 LEU A C 1
ATOM 1431 O O . LEU A 1 188 ? -1.391 -13.817 14.899 1.00 83.44 188 LEU A O 1
ATOM 1435 N N . LEU A 1 189 ? -2.231 -15.311 16.354 1.00 86.38 189 LEU A N 1
ATOM 1436 C CA . LEU A 1 189 ? -2.921 -16.114 15.343 1.00 86.38 189 LEU A CA 1
ATOM 1437 C C . LEU A 1 189 ? -4.053 -15.335 14.669 1.00 86.38 189 LEU A C 1
ATOM 1439 O O . LEU A 1 189 ? -4.138 -15.331 13.442 1.00 86.38 189 LEU A O 1
ATOM 1443 N N . VAL A 1 190 ? -4.891 -14.636 15.440 1.00 85.44 190 VAL A N 1
ATOM 1444 C CA . VAL A 1 190 ? -5.991 -13.835 14.879 1.00 85.44 190 VAL A CA 1
ATOM 1445 C C . VAL A 1 190 ? -5.463 -12.645 14.085 1.00 85.44 190 VAL A C 1
ATOM 1447 O O . VAL A 1 190 ? -5.925 -12.398 12.970 1.00 85.44 190 VAL A O 1
ATOM 1450 N N . ALA A 1 191 ? -4.453 -11.946 14.603 1.00 83.81 191 ALA A N 1
ATOM 1451 C CA . ALA A 1 191 ? -3.772 -10.879 13.880 1.00 83.81 191 ALA A CA 1
ATOM 1452 C C . ALA A 1 191 ? -3.178 -11.390 12.556 1.00 83.81 191 ALA A C 1
ATOM 1454 O O . ALA A 1 191 ? -3.400 -10.784 11.508 1.00 83.81 191 ALA A O 1
ATOM 1455 N N . GLY A 1 192 ? -2.482 -12.530 12.584 1.00 86.94 192 GLY A N 1
ATOM 1456 C CA . GLY A 1 192 ? -1.911 -13.164 11.398 1.00 86.94 192 GLY A CA 1
ATOM 1457 C C . GLY A 1 192 ? -2.969 -13.563 10.369 1.00 86.94 192 GLY A C 1
ATOM 1458 O O . GLY A 1 192 ? -2.794 -13.301 9.181 1.00 86.94 192 GLY A O 1
ATOM 1459 N N . LEU A 1 193 ? -4.096 -14.125 10.814 1.00 89.56 193 LEU A N 1
ATOM 1460 C CA . LEU A 1 193 ? -5.203 -14.508 9.938 1.00 89.56 193 LEU A CA 1
ATOM 1461 C C . LEU A 1 193 ? -5.833 -13.290 9.249 1.00 89.56 193 LEU A C 1
ATOM 1463 O O . LEU A 1 193 ? -6.063 -13.318 8.043 1.00 89.56 193 LEU A O 1
ATOM 1467 N N . LEU A 1 194 ? -6.075 -12.206 9.989 1.00 86.94 194 LEU A N 1
ATOM 1468 C CA . LEU A 1 194 ? -6.634 -10.973 9.427 1.00 86.94 194 LEU A CA 1
ATOM 1469 C C . LEU A 1 194 ? -5.697 -10.345 8.394 1.00 86.94 194 LEU A C 1
ATOM 1471 O O . LEU A 1 194 ? -6.147 -9.937 7.324 1.00 86.94 194 LEU A O 1
ATOM 1475 N N . ILE A 1 195 ? -4.395 -10.320 8.687 1.00 88.81 195 ILE A N 1
ATOM 1476 C CA . ILE A 1 195 ? -3.370 -9.870 7.743 1.00 88.81 195 ILE A CA 1
ATOM 1477 C C . ILE A 1 195 ? -3.374 -10.747 6.484 1.00 88.81 195 ILE A C 1
ATOM 1479 O O . ILE A 1 195 ? -3.319 -10.218 5.376 1.00 88.81 195 ILE A O 1
ATOM 1483 N N . ALA A 1 196 ? -3.463 -12.071 6.636 1.00 91.19 196 ALA A N 1
ATOM 1484 C CA . ALA A 1 196 ? -3.474 -13.004 5.514 1.00 91.19 196 ALA A CA 1
ATOM 1485 C C . ALA A 1 196 ? -4.715 -12.823 4.625 1.00 91.19 196 ALA A C 1
ATOM 1487 O O . ALA A 1 196 ? -4.583 -12.759 3.405 1.00 91.19 196 ALA A O 1
ATOM 1488 N N . ILE A 1 197 ? -5.904 -12.677 5.219 1.00 91.62 197 ILE A N 1
ATOM 1489 C CA . ILE A 1 197 ? -7.156 -12.432 4.485 1.00 91.62 197 ILE A CA 1
ATOM 1490 C C . ILE A 1 197 ? -7.089 -11.095 3.742 1.00 91.62 197 ILE A C 1
ATOM 1492 O O . ILE A 1 197 ? -7.419 -11.029 2.556 1.00 91.62 197 ILE A O 1
ATOM 1496 N N . TRP A 1 198 ? -6.636 -10.036 4.417 1.00 92.75 198 TRP A N 1
ATOM 1497 C CA . TRP A 1 198 ? -6.471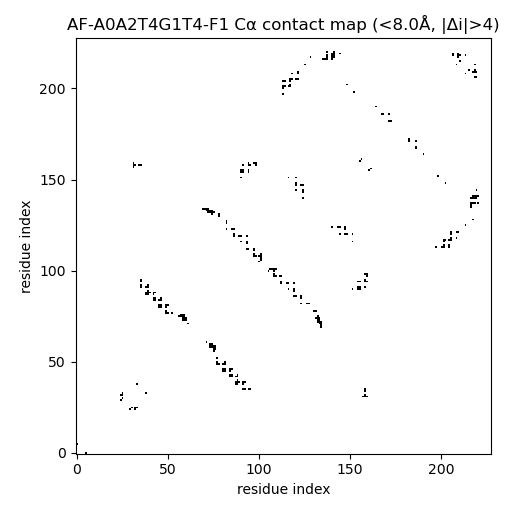 -8.720 3.802 1.00 92.75 198 TRP A CA 1
ATOM 1498 C C . TRP A 1 198 ? -5.474 -8.768 2.641 1.00 92.75 198 TRP A C 1
ATOM 1500 O O . TRP A 1 198 ? -5.778 -8.305 1.542 1.00 92.75 198 TRP A O 1
ATOM 1510 N N . GLY A 1 199 ? -4.314 -9.388 2.862 1.00 91.25 199 GLY A N 1
ATOM 1511 C CA . GLY A 1 199 ? -3.273 -9.538 1.854 1.00 91.25 199 GLY A CA 1
ATOM 1512 C C . GLY A 1 199 ? -3.760 -10.332 0.646 1.00 91.25 199 GLY A C 1
ATOM 1513 O O . GLY A 1 199 ? -3.565 -9.905 -0.489 1.00 91.25 199 GLY A O 1
ATOM 1514 N N . TRP A 1 200 ? -4.471 -11.438 0.871 1.00 93.12 200 TRP A N 1
ATOM 1515 C CA . TRP A 1 200 ? -5.054 -12.228 -0.209 1.00 93.12 200 TRP A CA 1
ATOM 1516 C C . TRP A 1 200 ? -6.058 -11.420 -1.038 1.00 93.12 200 TRP A C 1
ATOM 1518 O O . TRP A 1 200 ? -5.987 -11.438 -2.267 1.00 93.12 200 TRP A O 1
ATOM 1528 N N . ALA A 1 201 ? -6.943 -10.656 -0.391 1.00 93.19 201 ALA A N 1
ATOM 1529 C CA . ALA A 1 201 ? -7.917 -9.817 -1.083 1.00 93.19 201 ALA A CA 1
ATOM 1530 C C . ALA A 1 201 ? -7.250 -8.704 -1.912 1.00 93.19 201 ALA A C 1
ATOM 1532 O O . ALA A 1 201 ? -7.616 -8.498 -3.071 1.00 93.19 201 ALA A O 1
ATOM 1533 N N . VAL A 1 202 ? -6.246 -8.018 -1.351 1.00 92.56 202 VAL A N 1
ATOM 1534 C CA . VAL A 1 202 ? -5.472 -6.983 -2.059 1.00 92.56 202 VAL A CA 1
ATOM 1535 C C . VAL A 1 202 ? -4.739 -7.578 -3.254 1.00 92.56 202 VAL A C 1
ATOM 1537 O O . VAL A 1 202 ? -4.807 -7.023 -4.350 1.00 92.56 202 VAL A O 1
ATOM 1540 N N . PHE A 1 203 ? -4.080 -8.721 -3.065 1.00 90.88 203 PHE A N 1
ATOM 1541 C CA . PHE A 1 203 ? -3.340 -9.395 -4.123 1.00 90.88 203 PHE A CA 1
ATOM 1542 C C . PHE A 1 203 ? -4.261 -9.875 -5.251 1.00 90.88 203 PHE A C 1
ATOM 1544 O O . PHE A 1 203 ? -3.978 -9.635 -6.423 1.00 90.88 203 PHE A O 1
ATOM 1551 N N . ALA A 1 204 ? -5.400 -10.487 -4.916 1.00 91.00 204 ALA A N 1
ATOM 1552 C CA . ALA A 1 204 ? -6.384 -10.936 -5.897 1.00 91.00 204 ALA A CA 1
ATOM 1553 C C . ALA A 1 204 ? -6.973 -9.765 -6.702 1.00 91.00 204 ALA A C 1
ATOM 1555 O O . ALA A 1 204 ? -7.119 -9.863 -7.921 1.00 91.00 204 ALA A O 1
ATOM 1556 N N . ALA A 1 205 ? -7.282 -8.645 -6.041 1.00 89.00 205 ALA A N 1
ATOM 1557 C CA . ALA A 1 205 ? -7.768 -7.440 -6.707 1.00 89.00 205 ALA A CA 1
ATOM 1558 C C . ALA A 1 205 ? -6.698 -6.822 -7.622 1.00 89.00 205 ALA A C 1
ATOM 1560 O O . ALA A 1 205 ? -6.985 -6.524 -8.780 1.00 89.00 205 ALA A O 1
ATOM 1561 N N . GLN A 1 206 ? -5.457 -6.699 -7.140 1.00 90.31 206 GLN A N 1
ATOM 1562 C CA . GLN A 1 206 ? -4.319 -6.231 -7.934 1.00 90.31 206 GLN A CA 1
ATOM 1563 C C . GLN A 1 206 ? -4.111 -7.108 -9.174 1.00 90.31 206 GLN A C 1
ATOM 1565 O O . GLN A 1 206 ? -4.017 -6.571 -10.274 1.00 90.31 206 GLN A O 1
ATOM 1570 N N . LYS A 1 207 ? -4.094 -8.439 -9.012 1.00 87.62 207 LYS A N 1
ATOM 1571 C CA . LYS A 1 207 ? -3.925 -9.404 -10.107 1.00 87.62 207 LYS A CA 1
ATOM 1572 C C . LYS A 1 207 ? -4.997 -9.225 -11.184 1.00 87.62 207 LYS A C 1
ATOM 1574 O O . LYS A 1 207 ? -4.660 -9.070 -12.354 1.00 87.62 207 LYS A O 1
ATOM 1579 N N . ARG A 1 208 ? -6.272 -9.135 -10.789 1.00 88.44 208 ARG A N 1
ATOM 1580 C CA . ARG A 1 208 ? -7.378 -8.899 -11.732 1.00 88.44 208 ARG A CA 1
ATOM 1581 C C . ARG A 1 208 ? -7.257 -7.566 -12.464 1.00 88.44 208 ARG A C 1
ATOM 1583 O O . ARG A 1 208 ? -7.512 -7.512 -13.663 1.00 88.44 208 ARG A O 1
ATOM 1590 N N . LEU A 1 209 ? -6.867 -6.493 -11.772 1.00 87.44 209 LEU A N 1
ATOM 1591 C CA . LEU A 1 209 ? -6.661 -5.185 -12.404 1.00 87.44 209 LEU A CA 1
ATOM 1592 C C . LEU A 1 209 ? -5.528 -5.238 -13.434 1.00 87.44 209 LEU A C 1
ATOM 1594 O O . LEU A 1 209 ? -5.684 -4.726 -14.539 1.00 87.44 209 LEU A O 1
ATOM 1598 N N . THR A 1 210 ? -4.416 -5.897 -13.107 1.00 86.44 210 THR A N 1
ATOM 1599 C CA . THR A 1 210 ? -3.308 -6.060 -14.053 1.00 86.44 210 THR A CA 1
ATOM 1600 C C . THR A 1 210 ? -3.685 -6.936 -15.244 1.00 86.44 210 THR A C 1
ATOM 1602 O O . THR A 1 210 ? -3.407 -6.548 -16.368 1.00 86.44 210 THR A O 1
ATOM 1605 N N . GLU A 1 211 ? -4.402 -8.041 -15.035 1.00 86.31 211 GLU A N 1
ATOM 1606 C CA . GLU A 1 211 ? -4.884 -8.906 -16.125 1.00 86.31 211 GLU A CA 1
ATOM 1607 C C . GLU A 1 211 ? -5.888 -8.190 -17.045 1.00 86.31 211 GLU A C 1
ATOM 1609 O O . GLU A 1 211 ? -5.947 -8.465 -18.238 1.00 86.31 211 GLU A O 1
ATOM 1614 N N . THR A 1 212 ? -6.667 -7.248 -16.503 1.00 86.38 212 THR A N 1
ATOM 1615 C CA . THR A 1 212 ? -7.692 -6.517 -17.268 1.00 86.38 212 THR A CA 1
ATOM 1616 C C . THR A 1 212 ? -7.107 -5.372 -18.098 1.00 86.38 212 THR A C 1
ATOM 1618 O O . THR A 1 212 ? -7.592 -5.102 -19.194 1.00 86.38 212 THR A O 1
ATOM 1621 N N . PHE A 1 213 ? -6.108 -4.656 -17.570 1.00 85.75 213 PHE A N 1
ATOM 1622 C CA . PHE A 1 213 ? -5.661 -3.375 -18.136 1.00 85.75 213 PHE A CA 1
ATOM 1623 C C . PHE A 1 213 ? -4.220 -3.365 -18.661 1.00 85.75 213 PHE A C 1
ATOM 1625 O O . PHE A 1 213 ? -3.830 -2.390 -19.306 1.00 85.75 213 PHE A O 1
ATOM 1632 N N . LEU A 1 214 ? -3.419 -4.399 -18.391 1.00 83.44 214 LEU A N 1
ATOM 1633 C CA . LEU A 1 214 ? -2.035 -4.500 -18.859 1.00 83.44 214 LEU A CA 1
ATOM 1634 C C . LEU A 1 214 ? -1.856 -5.674 -19.837 1.00 83.44 214 LEU A C 1
ATOM 1636 O O . LEU A 1 214 ? -2.600 -6.652 -19.766 1.00 83.44 214 LEU A O 1
ATOM 1640 N N . PRO A 1 215 ? -0.869 -5.594 -20.749 1.00 80.12 215 PRO A N 1
ATOM 1641 C CA . PRO A 1 215 ? -0.526 -6.702 -21.639 1.00 80.12 215 PRO A CA 1
ATOM 1642 C C . PRO A 1 215 ? 0.082 -7.883 -20.871 1.00 80.12 215 PRO A C 1
ATOM 1644 O O . PRO A 1 215 ? 0.672 -7.691 -19.807 1.00 80.12 215 PRO A O 1
ATOM 1647 N N . ASP A 1 216 ? 0.022 -9.076 -21.467 1.00 76.06 216 ASP A N 1
ATOM 1648 C CA . ASP A 1 216 ? 0.403 -10.361 -20.852 1.00 76.06 216 ASP A CA 1
ATOM 1649 C C . ASP A 1 216 ? 1.794 -10.368 -20.200 1.00 76.06 216 ASP A C 1
ATOM 1651 O O . ASP A 1 216 ? 1.997 -10.966 -19.147 1.00 76.06 216 ASP A O 1
ATOM 1655 N N . ILE A 1 217 ? 2.752 -9.624 -20.762 1.00 69.50 217 ILE A N 1
ATOM 1656 C CA . ILE A 1 217 ? 4.119 -9.526 -20.225 1.00 69.50 217 ILE A CA 1
ATOM 1657 C C . ILE A 1 217 ? 4.200 -8.874 -18.832 1.00 69.50 217 ILE A C 1
ATOM 1659 O O . ILE A 1 217 ? 5.212 -8.996 -18.143 1.00 69.50 217 ILE A O 1
ATOM 1663 N N . ALA A 1 218 ? 3.154 -8.147 -18.438 1.00 72.81 218 ALA A N 1
ATOM 1664 C CA . ALA A 1 218 ? 3.021 -7.489 -17.145 1.00 72.81 218 ALA A CA 1
ATOM 1665 C C . ALA A 1 218 ? 2.034 -8.213 -16.213 1.00 72.81 218 ALA A C 1
ATOM 1667 O O . ALA A 1 218 ? 1.730 -7.704 -15.134 1.00 72.81 218 ALA A O 1
ATOM 1668 N N . HIS A 1 219 ? 1.525 -9.385 -16.607 1.00 80.50 219 HIS A N 1
ATOM 1669 C CA . HIS A 1 219 ? 0.697 -10.214 -15.735 1.00 80.50 219 HIS A CA 1
ATOM 1670 C C . HIS A 1 219 ? 1.552 -10.914 -14.679 1.00 80.50 219 HIS A C 1
ATOM 1672 O O . HIS A 1 219 ? 2.736 -11.201 -14.871 1.00 80.50 219 HIS A O 1
ATOM 1678 N N . TYR A 1 220 ? 0.937 -11.213 -13.536 1.00 68.75 220 TYR A N 1
ATOM 1679 C CA . TYR A 1 220 ? 1.599 -11.995 -12.502 1.00 68.75 220 TYR A CA 1
ATOM 1680 C C . TYR A 1 220 ? 1.596 -13.482 -12.867 1.00 68.75 220 TYR A C 1
ATOM 1682 O O . TYR A 1 220 ? 0.542 -14.122 -12.860 1.00 68.75 220 TYR A O 1
ATOM 1690 N N . ILE A 1 221 ? 2.778 -14.040 -13.126 1.00 70.44 221 ILE A N 1
ATOM 1691 C CA . ILE A 1 221 ? 2.964 -15.468 -13.399 1.00 70.44 221 ILE A CA 1
ATOM 1692 C C . ILE A 1 221 ? 3.396 -16.164 -12.107 1.00 70.44 221 ILE A C 1
ATOM 1694 O O . ILE A 1 221 ? 4.478 -15.898 -11.586 1.00 70.44 221 ILE A O 1
ATOM 1698 N N . GLU A 1 222 ? 2.572 -17.081 -11.596 1.00 62.28 222 GLU A N 1
ATOM 1699 C CA . GLU A 1 222 ? 3.001 -17.997 -10.536 1.00 62.28 222 GLU A CA 1
ATOM 1700 C C . GLU A 1 222 ? 4.079 -18.923 -11.105 1.00 62.28 222 GLU A C 1
ATOM 1702 O O . GLU A 1 222 ? 3.812 -19.733 -11.994 1.00 62.28 222 GLU A O 1
ATOM 1707 N N . GLN A 1 223 ? 5.313 -18.808 -10.610 1.00 57.47 223 GLN A N 1
ATOM 1708 C CA . GLN A 1 223 ? 6.346 -19.785 -10.940 1.00 57.47 223 GLN A CA 1
ATOM 1709 C C . GLN A 1 223 ? 5.931 -21.129 -10.337 1.00 57.47 223 GLN A C 1
ATOM 1711 O O . GLN A 1 223 ? 6.016 -21.329 -9.124 1.00 57.47 223 GLN A O 1
ATOM 1716 N N . ALA A 1 224 ? 5.452 -22.047 -11.180 1.00 47.03 224 ALA A N 1
ATOM 1717 C CA . ALA A 1 224 ? 5.175 -23.410 -10.756 1.00 47.03 224 ALA A CA 1
ATOM 1718 C C . ALA A 1 224 ? 6.452 -23.998 -10.129 1.00 47.03 224 ALA A C 1
ATOM 1720 O O . ALA A 1 224 ? 7.536 -23.835 -10.702 1.00 47.03 224 ALA A O 1
ATOM 1721 N N . PRO A 1 225 ? 6.366 -24.667 -8.964 1.00 45.12 225 PRO A N 1
ATOM 1722 C CA . PRO A 1 225 ? 7.538 -25.271 -8.359 1.00 45.12 225 PRO A CA 1
ATOM 1723 C C . PRO A 1 225 ? 8.122 -26.268 -9.356 1.00 45.12 225 PRO A C 1
ATOM 1725 O O . PRO A 1 225 ? 7.438 -27.196 -9.794 1.00 45.12 225 PRO A O 1
ATOM 1728 N N . ILE A 1 226 ? 9.386 -26.058 -9.726 1.00 52.09 226 ILE A N 1
ATOM 1729 C CA . ILE A 1 226 ? 10.153 -27.027 -10.501 1.00 52.09 226 ILE A CA 1
ATOM 1730 C C . ILE A 1 226 ? 10.153 -28.303 -9.660 1.00 52.09 226 ILE A C 1
ATOM 1732 O O . ILE A 1 226 ? 10.817 -28.362 -8.623 1.00 52.09 226 ILE A O 1
ATOM 1736 N N . LYS A 1 227 ? 9.354 -29.296 -10.068 1.00 43.12 227 LYS A N 1
ATOM 1737 C CA . LYS A 1 227 ? 9.442 -30.647 -9.519 1.00 43.12 227 LYS A CA 1
ATOM 1738 C C . LYS A 1 227 ? 10.878 -31.108 -9.758 1.00 43.12 227 LYS A C 1
ATOM 1740 O O . LYS A 1 227 ? 11.263 -31.308 -10.908 1.00 43.12 227 LYS A O 1
ATOM 1745 N N . LYS A 1 228 ? 11.664 -31.168 -8.686 1.00 43.78 228 LYS A N 1
ATOM 1746 C CA . LYS A 1 228 ? 12.926 -31.905 -8.671 1.00 43.78 228 LYS A CA 1
ATOM 1747 C C . LYS A 1 228 ? 12.631 -33.395 -8.632 1.00 43.78 228 LYS A C 1
ATOM 1749 O O . LYS A 1 228 ? 11.650 -33.764 -7.945 1.00 43.78 228 LYS A O 1
#